Protein AF-A0A968NL90-F1 (afdb_monomer_lite)

Radius of gyration: 39.46 Å; chains: 1; bounding box: 67×40×110 Å

Sequence (334 aa):
MAQALEDLHIPQVIVMREPVPDLVAQEFLRYFLTEFSQGQPLYTAVRKARKRLEAIEDEYPCATWLPVICQNPLSETMIWHQHQPIITWKGILAILLTSLLVTTMVMGVRYFGYLQGSELNAFDHFMQLRSQIFLEKPDSRFLIVTIDEQDIQYQIKRGMHMQWSLSDQALLQLLQKIDKYKPRTIGLDIYRDFPTDPKYPDLTTRYQNDNRLITVCKAATSGSDGESDGIPPPPGVTKKRWSFSDFVEDHDKIARRQLLHMTPSPKSLCSAEYAFSLQLALHYLETLGINSGTTKENYLKIGNVIFPPIKEHTSGYQKINASAYQILLNYRSL

pLDDT: mean 89.24, std 10.25, range [42.25, 97.75]

Secondary structure (DSSP, 8-state):
-GGGGTTTT-SEEEEESS---HHHHHHHHHHHHHHHTTT-BHHHHHHHHHHHGGGGTTTSTTGGGSEEEEE-TTSPPPB---------HHHHHHHHHHHHHHHHHHHHHHHTTTTHHHHHHHHHHHHHHHHHHS-----TT-------HHHHHHHHHTT---STT--HHHHHHHHHHHHTT--S-EEE-S---SPPPTT-HHHHHHHHH-TTEEEEEBPPPB-TTS-B--BPPPTT--GGGEEE---PPPTTS---EEEEE----TT-S----BBHHHHHHHHHHHTTT--EEE-TT--EEETTEEEPPP-SSBTTBSS----SEEEE------

Foldseek 3Di:
DVVVCVVVPDAKDKFFPDDDDPVLVVQLVVQLCVQQQVFDWNVVSNQRSLVVCVVVCVVVPPSSVTIDMDGDPPDDTDTNDPPDPCCDPVNVVVVVVVVVVVVVVVVVCLLVLVCLVVLVVVVVVVLVVCCVVPVDDPDPLDDDDDQDPVNVVVCVVVVADDDPRDGPVRVVVVVVVVCVVVRLAAEDADQDLDAHDPVCVVVLVCQQPVPRYAYEWAFFDPDPPRDTPTGATYPNHDLLRYAYQDADADPVRDGFKGFAAAQGDPPTNRRHGGHSVNSRVQSNVVVVVFHWDADPVRFIDTRHDTFDFDDCDDRSHNGDDSHHGMGTDNDDDD

Structure (mmCIF, N/CA/C/O backbone):
data_AF-A0A968NL90-F1
#
_entry.id   AF-A0A968NL90-F1
#
loop_
_atom_site.group_PDB
_atom_site.id
_atom_site.type_symbol
_atom_site.label_atom_id
_atom_site.label_alt_id
_atom_site.label_comp_id
_atom_site.label_asym_id
_atom_site.label_entity_id
_atom_site.label_seq_id
_atom_site.pdbx_PDB_ins_code
_atom_site.Cartn_x
_atom_site.Cartn_y
_atom_site.Cartn_z
_atom_site.occupancy
_atom_site.B_iso_or_equiv
_atom_site.auth_seq_id
_atom_site.auth_comp_id
_atom_site.auth_asym_id
_atom_site.auth_atom_id
_atom_site.pdbx_PDB_model_num
ATOM 1 N N . MET A 1 1 ? 5.898 8.046 -75.716 1.00 52.38 1 MET A N 1
ATOM 2 C CA . MET A 1 1 ? 6.365 7.813 -74.329 1.00 52.38 1 MET A CA 1
ATOM 3 C C . MET A 1 1 ? 7.838 8.187 -74.137 1.00 52.38 1 MET A C 1
ATOM 5 O O . MET A 1 1 ? 8.123 8.853 -73.158 1.00 52.38 1 MET A O 1
ATOM 9 N N . ALA A 1 2 ? 8.751 7.873 -75.072 1.00 51.88 2 ALA A N 1
ATOM 10 C CA . ALA A 1 2 ? 10.171 8.253 -74.960 1.00 51.88 2 ALA A CA 1
ATOM 11 C C . ALA A 1 2 ? 10.444 9.778 -74.921 1.00 51.88 2 ALA A C 1
ATOM 13 O O . ALA A 1 2 ? 11.285 10.206 -74.144 1.00 51.88 2 ALA A O 1
ATOM 14 N N . GLN A 1 3 ? 9.691 10.604 -75.664 1.00 55.81 3 GLN A N 1
ATOM 15 C CA . GLN A 1 3 ? 9.823 12.077 -75.628 1.00 55.81 3 GLN A CA 1
ATOM 16 C C . GLN A 1 3 ? 9.455 12.712 -74.274 1.00 55.81 3 GLN A C 1
ATOM 18 O O . GLN A 1 3 ? 9.999 13.746 -73.925 1.00 55.81 3 GLN A O 1
ATOM 23 N N . ALA A 1 4 ? 8.579 12.087 -73.477 1.00 59.03 4 ALA A N 1
ATOM 24 C CA . ALA A 1 4 ? 8.192 12.615 -72.162 1.00 59.03 4 ALA A CA 1
ATOM 25 C C . ALA A 1 4 ? 9.259 12.373 -71.072 1.00 59.03 4 ALA A C 1
ATOM 27 O O . ALA A 1 4 ? 9.161 12.917 -69.977 1.00 59.03 4 ALA A O 1
ATOM 28 N N . LEU A 1 5 ? 10.262 11.532 -71.352 1.00 60.12 5 LEU A N 1
ATOM 29 C CA . LEU A 1 5 ? 11.364 11.230 -70.432 1.00 60.12 5 LEU A CA 1
ATOM 30 C C . LEU A 1 5 ? 12.552 12.190 -70.605 1.00 60.12 5 LEU A C 1
ATOM 32 O O . LEU A 1 5 ? 13.426 12.225 -69.742 1.00 60.12 5 LEU A O 1
ATOM 36 N N . GLU A 1 6 ? 12.569 12.970 -71.689 1.00 60.28 6 GLU A N 1
ATOM 37 C CA . GLU A 1 6 ? 13.613 13.954 -71.996 1.00 60.28 6 GLU A CA 1
ATOM 38 C C . GLU A 1 6 ? 13.573 15.135 -71.005 1.00 60.28 6 GLU A C 1
ATOM 40 O O . GLU A 1 6 ? 14.613 15.546 -70.495 1.00 60.28 6 GLU A O 1
ATOM 45 N N . ASP A 1 7 ? 12.371 15.567 -70.600 1.00 64.44 7 ASP A N 1
ATOM 46 C CA . ASP A 1 7 ? 12.165 16.620 -69.590 1.00 64.44 7 ASP A CA 1
ATOM 47 C C . ASP A 1 7 ? 12.660 16.220 -68.184 1.00 64.44 7 ASP A C 1
ATOM 49 O O . ASP A 1 7 ? 13.030 17.067 -67.366 1.00 64.44 7 ASP A O 1
ATOM 53 N N . LEU A 1 8 ? 12.703 14.916 -67.888 1.00 68.81 8 LEU A N 1
ATOM 54 C CA . LEU A 1 8 ? 13.015 14.382 -66.557 1.00 68.81 8 LEU A CA 1
ATOM 55 C C . LEU A 1 8 ? 14.520 14.226 -66.284 1.00 68.81 8 LEU A C 1
ATOM 57 O O . LEU A 1 8 ? 14.887 13.808 -65.187 1.00 68.81 8 LEU A O 1
ATOM 61 N N . HIS A 1 9 ? 15.388 14.563 -67.248 1.00 71.62 9 HIS A N 1
ATOM 62 C CA . HIS A 1 9 ? 16.853 14.516 -67.111 1.00 71.62 9 HIS A CA 1
ATOM 63 C C . HIS A 1 9 ? 17.394 13.176 -66.555 1.00 71.62 9 HIS A C 1
ATOM 65 O O . HIS A 1 9 ? 18.439 13.137 -65.902 1.00 71.62 9 HIS A O 1
ATOM 71 N N . ILE A 1 10 ? 16.698 12.057 -66.800 1.00 79.06 10 ILE A N 1
ATOM 72 C CA . ILE A 1 10 ? 17.115 10.740 -66.302 1.00 79.06 10 ILE A CA 1
ATOM 73 C C . ILE A 1 10 ? 18.256 10.221 -67.192 1.00 79.06 10 ILE A C 1
ATOM 75 O O . ILE A 1 10 ? 18.064 10.083 -68.401 1.00 79.06 10 ILE A O 1
ATOM 79 N N . PRO A 1 11 ? 19.441 9.900 -66.635 1.00 80.69 11 PRO A N 1
ATOM 80 C CA . PRO A 1 11 ? 20.623 9.591 -67.440 1.00 80.69 11 PRO A CA 1
ATOM 81 C C . PRO A 1 11 ? 20.475 8.308 -68.268 1.00 80.69 11 PRO A C 1
ATOM 83 O O . PRO A 1 11 ? 20.942 8.254 -69.407 1.00 80.69 11 PRO A O 1
ATOM 86 N N . GLN A 1 12 ? 19.832 7.279 -67.706 1.00 85.75 12 GLN A N 1
ATOM 87 C CA . GLN A 1 12 ? 19.640 5.963 -68.321 1.00 85.75 12 GLN A CA 1
ATOM 88 C C . GLN A 1 12 ? 18.267 5.405 -67.927 1.00 85.75 12 GLN A C 1
ATOM 90 O O . GLN A 1 12 ? 17.916 5.388 -66.749 1.00 85.75 12 GLN A O 1
ATOM 95 N N . VAL A 1 13 ? 17.500 4.925 -68.906 1.00 88.06 13 VAL A N 1
ATOM 96 C CA . VAL A 1 13 ? 16.171 4.324 -68.726 1.00 88.06 13 VAL A CA 1
ATOM 97 C C . VAL A 1 13 ? 16.094 3.037 -69.540 1.00 88.06 13 VAL A C 1
ATOM 99 O O . VAL A 1 13 ? 16.560 2.987 -70.677 1.00 88.06 13 VAL A O 1
ATOM 102 N N . ILE A 1 14 ? 15.484 1.994 -68.979 1.00 90.81 14 ILE A N 1
ATOM 103 C CA . ILE A 1 14 ? 15.108 0.798 -69.735 1.00 90.81 14 ILE A CA 1
ATOM 104 C C . ILE A 1 14 ? 13.624 0.909 -70.071 1.00 90.81 14 ILE A C 1
ATOM 106 O O . ILE A 1 14 ? 12.794 1.039 -69.174 1.00 90.81 14 ILE A O 1
ATOM 110 N N . VAL A 1 15 ? 13.296 0.853 -71.356 1.00 90.44 15 VAL A N 1
ATOM 111 C CA . VAL A 1 15 ? 11.921 0.907 -71.859 1.00 90.44 15 VAL A CA 1
ATOM 112 C C . VAL A 1 15 ? 11.605 -0.345 -72.663 1.00 90.44 15 VAL A C 1
ATOM 114 O O . VAL A 1 15 ? 12.493 -0.945 -73.268 1.00 90.44 15 VAL A O 1
ATOM 117 N N . MET A 1 16 ? 10.332 -0.723 -72.697 1.00 90.69 16 MET A N 1
ATOM 118 C CA . MET A 1 16 ? 9.850 -1.729 -73.638 1.00 90.69 16 MET A CA 1
ATOM 119 C C . MET A 1 16 ? 9.462 -1.043 -74.949 1.00 90.69 16 MET A C 1
ATOM 121 O O . MET A 1 16 ? 8.778 -0.019 -74.928 1.00 90.69 16 MET A O 1
ATOM 125 N N . ARG A 1 17 ? 9.915 -1.577 -76.089 1.00 85.94 17 ARG A N 1
ATOM 126 C CA . ARG A 1 17 ? 9.620 -1.007 -77.420 1.00 85.94 17 ARG A CA 1
ATOM 127 C C . ARG A 1 17 ? 8.137 -1.058 -77.778 1.00 85.94 17 ARG A C 1
ATOM 129 O O . ARG A 1 17 ? 7.668 -0.198 -78.516 1.00 85.94 17 ARG A O 1
ATOM 136 N N . GLU A 1 18 ? 7.432 -2.056 -77.263 1.00 86.75 18 GLU A N 1
ATOM 137 C CA . GLU A 1 18 ? 6.019 -2.329 -77.519 1.00 86.75 18 GLU A CA 1
ATOM 138 C C . GLU A 1 18 ? 5.322 -2.687 -76.198 1.00 86.75 18 GLU A C 1
ATOM 140 O O . GLU A 1 18 ? 6.009 -3.007 -75.221 1.00 86.75 18 GLU A O 1
ATOM 145 N N . PRO A 1 19 ? 3.980 -2.625 -76.121 1.00 86.50 19 PRO A N 1
ATOM 146 C CA . PRO A 1 19 ? 3.240 -3.166 -74.986 1.00 86.50 19 PRO A CA 1
ATOM 147 C C . PRO A 1 19 ? 3.570 -4.651 -74.799 1.00 86.50 19 PRO A C 1
ATOM 149 O O . PRO A 1 19 ? 3.429 -5.441 -75.728 1.00 86.50 19 PRO A O 1
ATOM 152 N N . VAL A 1 20 ? 4.021 -5.026 -73.602 1.00 88.88 20 VAL A N 1
ATOM 153 C CA . VAL A 1 20 ? 4.459 -6.394 -73.299 1.00 88.88 20 VAL A CA 1
ATOM 154 C C . VAL A 1 20 ? 3.492 -7.075 -72.333 1.00 88.88 20 VAL A C 1
ATOM 156 O O . VAL A 1 20 ? 2.967 -6.401 -71.445 1.00 88.88 20 VAL A O 1
ATOM 159 N N . PRO A 1 21 ? 3.268 -8.395 -72.452 1.00 89.75 21 PRO A N 1
ATOM 160 C CA . PRO A 1 21 ? 2.561 -9.159 -71.430 1.00 89.75 21 PRO A CA 1
ATOM 161 C C . PRO A 1 21 ? 3.287 -9.101 -70.080 1.00 89.75 21 PRO A C 1
ATOM 163 O O . PRO A 1 21 ? 4.522 -9.113 -70.034 1.00 89.75 21 PRO A O 1
ATOM 166 N N . ASP A 1 22 ? 2.526 -9.112 -68.982 1.00 89.31 22 ASP A N 1
ATOM 167 C CA . ASP A 1 22 ? 3.065 -9.012 -67.617 1.00 89.31 22 ASP A CA 1
ATOM 168 C C . ASP A 1 22 ? 4.147 -10.056 -67.333 1.00 89.31 22 ASP A C 1
ATOM 170 O O . ASP A 1 22 ? 5.165 -9.736 -66.721 1.00 89.31 22 ASP A O 1
ATOM 174 N N . LEU A 1 23 ? 3.969 -11.285 -67.828 1.00 91.12 23 LEU A N 1
ATOM 175 C CA . LEU A 1 23 ? 4.934 -12.366 -67.639 1.00 91.12 23 LEU A CA 1
ATOM 176 C C . LEU A 1 23 ? 6.310 -12.016 -68.226 1.00 91.12 23 LEU A C 1
ATOM 178 O O . LEU A 1 23 ? 7.325 -12.186 -67.556 1.00 91.12 23 LEU A O 1
ATOM 182 N N . VAL A 1 24 ? 6.355 -11.450 -69.436 1.00 91.12 24 VAL A N 1
ATOM 183 C CA . VAL A 1 24 ? 7.608 -11.051 -70.099 1.00 91.12 24 VAL A CA 1
ATOM 184 C C . VAL A 1 24 ? 8.287 -9.909 -69.336 1.00 91.12 24 VAL A C 1
ATOM 186 O O . VAL A 1 24 ? 9.504 -9.930 -69.138 1.00 91.12 24 VAL A O 1
ATOM 189 N N . ALA A 1 25 ? 7.514 -8.927 -68.860 1.00 91.69 25 ALA A N 1
ATOM 190 C CA . ALA A 1 25 ? 8.041 -7.823 -68.057 1.00 91.69 25 ALA A CA 1
ATOM 191 C C . ALA A 1 25 ? 8.609 -8.300 -66.711 1.00 91.69 25 ALA A C 1
ATOM 193 O O . ALA A 1 25 ? 9.698 -7.877 -66.314 1.00 91.69 25 ALA A O 1
ATOM 194 N N . GLN A 1 26 ? 7.890 -9.190 -66.022 1.00 93.75 26 GLN A N 1
ATOM 195 C CA . GLN A 1 26 ? 8.306 -9.764 -64.743 1.00 93.75 26 GLN A CA 1
ATOM 196 C C . GLN A 1 26 ? 9.571 -10.609 -64.896 1.00 93.75 26 GLN A C 1
ATOM 198 O O . GLN A 1 26 ? 10.512 -10.453 -64.114 1.00 93.75 26 GLN A O 1
ATOM 203 N N . GLU A 1 27 ? 9.629 -11.451 -65.927 1.00 94.81 27 GLU A N 1
ATOM 204 C CA . GLU A 1 27 ? 10.797 -12.280 -66.218 1.00 94.81 27 GLU A CA 1
ATOM 205 C C . GLU A 1 27 ? 12.023 -11.437 -66.562 1.00 94.81 27 GLU A C 1
ATOM 207 O O . GLU A 1 27 ? 13.106 -11.638 -66.001 1.00 94.81 27 GLU A O 1
ATOM 212 N N . PHE A 1 28 ? 11.842 -10.413 -67.398 1.00 95.50 28 PHE A N 1
ATOM 213 C CA . PHE A 1 28 ? 12.906 -9.469 -67.711 1.00 95.50 28 PHE A CA 1
ATOM 214 C C . PHE A 1 28 ? 13.437 -8.788 -66.449 1.00 95.50 28 PHE A C 1
ATOM 216 O O . PHE A 1 28 ? 14.648 -8.783 -66.220 1.00 95.50 28 PHE A O 1
ATOM 223 N N . LEU A 1 29 ? 12.544 -8.234 -65.622 1.00 95.06 29 LEU A N 1
ATOM 224 C CA . LEU A 1 29 ? 12.921 -7.523 -64.405 1.00 95.06 29 LEU A CA 1
ATOM 225 C C . LEU A 1 29 ? 13.658 -8.447 -63.430 1.00 95.06 29 LEU A C 1
ATOM 227 O O . LEU A 1 29 ? 14.694 -8.065 -62.884 1.00 95.06 29 LEU A O 1
ATOM 231 N N . ARG A 1 30 ? 13.175 -9.683 -63.259 1.00 95.50 30 ARG A N 1
ATOM 232 C CA . ARG A 1 30 ? 13.812 -10.709 -62.427 1.00 95.50 30 ARG A CA 1
ATOM 233 C C . ARG A 1 30 ? 15.235 -11.004 -62.896 1.00 95.50 30 ARG A C 1
ATOM 235 O O . ARG A 1 30 ? 16.172 -10.946 -62.095 1.00 95.50 30 ARG A O 1
ATOM 242 N N . TYR A 1 31 ? 15.424 -11.297 -64.183 1.00 95.88 31 TYR A N 1
ATOM 243 C CA . TYR A 1 31 ? 16.751 -11.583 -64.732 1.00 95.88 31 TYR A CA 1
ATOM 244 C C . TYR A 1 31 ? 17.675 -10.367 -64.688 1.00 95.88 31 TYR A C 1
ATOM 246 O O . TYR A 1 31 ? 18.851 -10.508 -64.351 1.00 95.88 31 TYR A O 1
ATOM 254 N N . PHE A 1 32 ? 17.143 -9.178 -64.969 1.00 95.38 32 PHE A N 1
ATOM 255 C CA . PHE A 1 32 ? 17.885 -7.927 -64.898 1.00 95.38 32 PHE A CA 1
ATOM 256 C C . PHE A 1 32 ? 18.396 -7.661 -63.484 1.00 95.38 32 PHE A C 1
ATOM 258 O O . PHE A 1 32 ? 19.600 -7.501 -63.310 1.00 95.38 32 PHE A O 1
ATOM 265 N N . LEU A 1 33 ? 17.527 -7.681 -62.468 1.00 93.81 33 LEU A N 1
ATOM 266 C CA . LEU A 1 33 ? 17.925 -7.444 -61.077 1.00 93.81 33 LEU A CA 1
ATOM 267 C C . LEU A 1 33 ? 18.913 -8.502 -60.576 1.00 93.81 33 LEU A C 1
ATOM 269 O O . LEU A 1 33 ? 19.843 -8.168 -59.841 1.00 93.81 33 LEU A O 1
ATOM 273 N N . THR A 1 34 ? 18.768 -9.755 -61.014 1.00 93.75 34 THR A N 1
ATOM 274 C CA . THR A 1 34 ? 19.704 -10.837 -60.667 1.00 93.75 34 THR A CA 1
ATOM 275 C C . THR A 1 34 ? 21.120 -10.543 -61.162 1.00 93.75 34 THR A C 1
ATOM 277 O O . THR A 1 34 ? 22.078 -10.751 -60.426 1.00 93.75 34 THR A O 1
ATOM 280 N N . GLU A 1 35 ? 21.271 -10.051 -62.393 1.00 93.31 35 GLU A N 1
ATOM 281 C CA . GLU A 1 35 ? 22.587 -9.732 -62.960 1.00 93.31 35 GLU A CA 1
ATOM 282 C C . GLU A 1 35 ? 23.109 -8.369 -62.491 1.00 93.31 35 GLU A C 1
ATOM 284 O O . GLU A 1 35 ? 24.298 -8.219 -62.215 1.00 93.31 35 GLU A O 1
ATOM 289 N N . PHE A 1 36 ? 22.231 -7.372 -62.380 1.00 92.75 36 PHE A N 1
ATOM 290 C CA . PHE A 1 36 ? 22.607 -6.012 -62.011 1.00 92.75 36 PHE A CA 1
ATOM 291 C C . PHE A 1 36 ? 23.071 -5.933 -60.552 1.00 92.75 36 PHE A C 1
ATOM 293 O O . PHE A 1 36 ? 24.118 -5.352 -60.280 1.00 92.75 36 PHE A O 1
ATOM 300 N N . SER A 1 37 ? 22.380 -6.613 -59.627 1.00 90.69 37 SER A N 1
ATOM 301 C CA . SER A 1 37 ? 22.736 -6.644 -5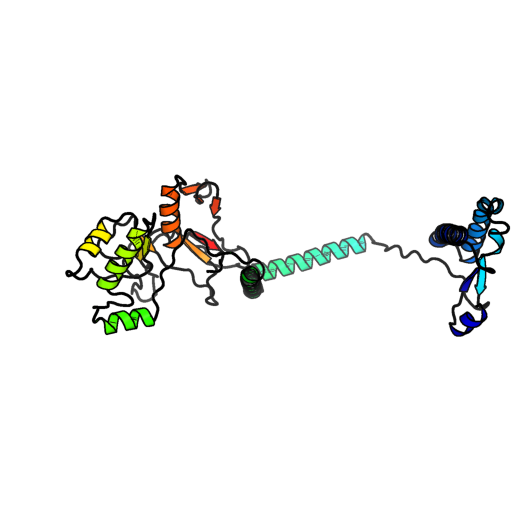8.195 1.00 90.69 37 SER A CA 1
ATOM 302 C C . SER A 1 37 ? 24.093 -7.294 -57.887 1.00 90.69 37 SER A C 1
ATOM 304 O O . SER A 1 37 ? 24.637 -7.083 -56.802 1.00 90.69 37 SER A O 1
ATOM 306 N N . GLN A 1 38 ? 24.679 -8.027 -58.840 1.00 87.94 38 GLN A N 1
ATOM 307 C CA . GLN A 1 38 ? 26.032 -8.594 -58.752 1.00 87.94 38 GLN A CA 1
ATOM 308 C C . GLN A 1 38 ? 27.141 -7.576 -59.084 1.00 87.94 38 GLN A C 1
ATOM 310 O O . GLN A 1 38 ? 28.302 -7.956 -59.223 1.00 87.94 38 GLN A O 1
ATOM 315 N N . GLY A 1 39 ? 26.805 -6.291 -59.247 1.00 85.94 39 GLY A N 1
ATOM 316 C CA . GLY A 1 39 ? 27.765 -5.234 -59.581 1.00 85.94 39 GLY A CA 1
ATOM 317 C C . GLY A 1 39 ? 28.123 -5.170 -61.069 1.00 85.94 39 GLY A C 1
ATOM 318 O O . GLY A 1 39 ? 29.120 -4.555 -61.439 1.00 85.94 39 GLY A O 1
ATOM 319 N N . GLN A 1 40 ? 27.338 -5.810 -61.941 1.00 87.44 40 GLN A N 1
ATOM 320 C CA . GLN A 1 40 ? 27.536 -5.709 -63.388 1.00 87.44 40 GLN A CA 1
ATOM 321 C C . GLN A 1 40 ? 27.100 -4.320 -63.892 1.00 87.44 40 GLN A C 1
ATOM 323 O O . GLN A 1 40 ? 26.081 -3.806 -63.426 1.00 87.44 40 GLN A O 1
ATOM 328 N N . PRO A 1 41 ? 27.794 -3.728 -64.884 1.00 90.50 41 PRO A N 1
ATOM 329 C CA . PRO A 1 41 ? 27.316 -2.517 -65.546 1.00 90.50 41 PRO A CA 1
ATOM 330 C C . PRO A 1 41 ? 25.937 -2.729 -66.179 1.00 90.50 41 PRO A C 1
ATOM 332 O O . PRO A 1 41 ? 25.648 -3.824 -66.678 1.00 90.50 41 PRO A O 1
ATOM 335 N N . LEU A 1 42 ? 25.121 -1.670 -66.224 1.00 90.88 42 LEU A N 1
ATOM 336 C CA . LEU A 1 42 ? 23.733 -1.694 -66.706 1.00 90.88 42 LEU A CA 1
ATOM 337 C C . LEU A 1 42 ? 23.570 -2.472 -68.020 1.00 90.88 42 LEU A C 1
ATOM 339 O O . LEU A 1 42 ? 22.749 -3.383 -68.115 1.00 90.88 42 LEU A O 1
ATOM 343 N N . TYR A 1 43 ? 24.400 -2.177 -69.021 1.00 90.25 43 TYR A N 1
ATOM 344 C CA . TYR A 1 43 ? 24.350 -2.843 -70.325 1.00 90.25 43 TYR A CA 1
ATOM 345 C C . TYR A 1 43 ? 24.585 -4.344 -70.260 1.00 90.25 43 TYR A C 1
ATOM 347 O O . TYR A 1 43 ? 23.935 -5.109 -70.974 1.00 90.25 43 TYR A O 1
ATOM 355 N N . THR A 1 44 ? 25.525 -4.777 -69.423 1.00 91.38 44 THR A N 1
ATOM 356 C CA . THR A 1 44 ? 25.851 -6.194 -69.276 1.00 91.38 44 THR A CA 1
ATOM 357 C C . THR A 1 44 ? 24.689 -6.928 -68.626 1.00 91.38 44 THR A C 1
ATOM 359 O O . THR A 1 44 ? 24.318 -8.004 -69.102 1.00 91.38 44 THR A O 1
ATOM 362 N N . ALA A 1 45 ? 24.076 -6.325 -67.604 1.00 94.19 45 ALA A N 1
ATOM 363 C CA . ALA A 1 45 ? 22.897 -6.871 -66.947 1.00 94.19 45 ALA A CA 1
ATOM 364 C C . ALA A 1 45 ? 21.701 -6.961 -67.906 1.00 94.19 45 ALA A C 1
ATOM 366 O O . ALA A 1 45 ? 21.111 -8.030 -68.040 1.00 94.19 45 ALA A O 1
ATOM 367 N N . VAL A 1 46 ? 21.401 -5.894 -68.657 1.00 94.12 46 VAL A N 1
ATOM 368 C CA . VAL A 1 46 ? 20.310 -5.891 -69.649 1.00 94.12 46 VAL A CA 1
ATOM 369 C C . VAL A 1 46 ? 20.562 -6.906 -70.760 1.00 94.12 46 VAL A C 1
ATOM 371 O O . VAL A 1 46 ? 19.660 -7.660 -71.109 1.00 94.12 46 VAL A O 1
ATOM 374 N N . ARG A 1 47 ? 21.782 -6.989 -71.305 1.00 94.38 47 ARG A N 1
ATOM 375 C CA . ARG A 1 47 ? 22.116 -7.960 -72.359 1.00 94.38 47 ARG A CA 1
ATOM 376 C C . ARG A 1 47 ? 21.924 -9.401 -71.888 1.00 94.38 47 ARG A C 1
ATOM 378 O O . ARG A 1 47 ? 21.368 -10.214 -72.622 1.00 94.38 47 ARG A O 1
ATOM 385 N N . LYS A 1 48 ? 22.384 -9.730 -70.678 1.00 95.06 48 LYS A N 1
ATOM 386 C CA . LYS A 1 48 ? 22.213 -11.072 -70.107 1.00 95.06 48 LYS A CA 1
ATOM 387 C C . LYS A 1 48 ? 20.752 -11.372 -69.774 1.00 95.06 48 LYS A C 1
ATOM 389 O O . LYS A 1 48 ? 20.304 -12.482 -70.039 1.00 95.06 48 LYS A O 1
ATOM 394 N N . ALA A 1 49 ? 20.012 -10.391 -69.256 1.00 95.56 49 ALA A N 1
ATOM 395 C CA . ALA A 1 49 ? 18.582 -10.522 -69.000 1.00 95.56 49 ALA A CA 1
ATOM 396 C C . ALA A 1 49 ? 17.800 -10.781 -70.291 1.00 95.56 49 ALA A C 1
ATOM 398 O O . ALA A 1 49 ? 17.021 -11.725 -70.345 1.00 95.56 49 ALA A O 1
ATOM 399 N N . ARG A 1 50 ? 18.093 -10.024 -71.358 1.00 94.56 50 ARG A N 1
ATOM 400 C CA . ARG A 1 50 ? 17.539 -10.259 -72.698 1.00 94.56 50 ARG A CA 1
ATOM 401 C C . ARG A 1 50 ? 17.847 -11.668 -73.184 1.00 94.56 50 ARG A C 1
ATOM 403 O O . ARG A 1 50 ? 16.929 -12.354 -73.592 1.00 94.56 50 ARG A O 1
ATOM 410 N N . LYS A 1 51 ? 19.094 -12.136 -73.066 1.00 94.56 51 LYS A N 1
ATOM 411 C CA . LYS A 1 51 ? 19.461 -13.508 -73.456 1.00 94.56 51 LYS A CA 1
ATOM 412 C C . LYS A 1 51 ? 18.654 -14.575 -72.702 1.00 94.56 51 LYS A C 1
ATOM 41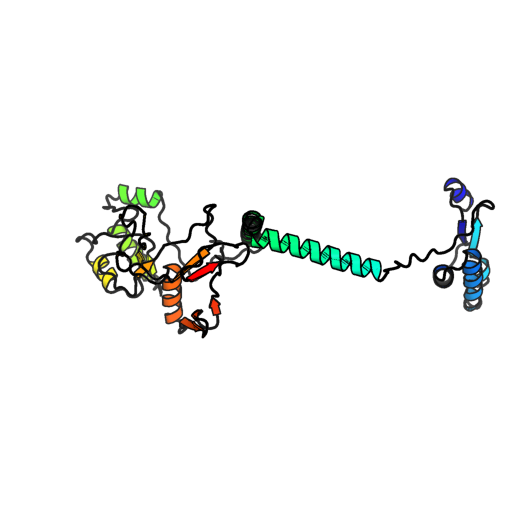4 O O . LYS A 1 51 ? 18.325 -15.599 -73.276 1.00 94.56 51 LYS A O 1
ATOM 419 N N . ARG A 1 52 ? 18.316 -14.354 -71.429 1.00 93.62 52 ARG A N 1
ATOM 420 C CA . ARG A 1 52 ? 17.495 -15.305 -70.659 1.00 93.62 52 ARG A CA 1
ATOM 421 C C . ARG A 1 52 ? 16.020 -15.319 -71.067 1.00 93.62 52 ARG A C 1
ATOM 423 O O . ARG A 1 52 ? 15.368 -16.329 -70.839 1.00 93.62 52 ARG A O 1
ATOM 430 N N . LEU A 1 53 ? 15.518 -14.257 -71.700 1.00 92.75 53 LEU A N 1
ATOM 431 C CA . LEU A 1 53 ? 14.167 -14.240 -72.273 1.00 92.75 53 LEU A CA 1
ATOM 432 C C . LEU A 1 53 ? 14.023 -15.136 -73.510 1.00 92.75 53 LEU A C 1
ATOM 434 O O . LEU A 1 53 ? 12.900 -15.442 -73.882 1.00 92.75 53 LEU A O 1
ATOM 438 N N . GLU A 1 54 ? 15.122 -15.595 -74.119 1.00 92.25 54 GLU A N 1
ATOM 439 C CA . GLU A 1 54 ? 15.084 -16.558 -75.234 1.00 92.25 54 GLU A CA 1
ATOM 440 C C . GLU A 1 54 ? 14.316 -17.835 -74.847 1.00 92.25 54 GLU A C 1
ATOM 442 O O . GLU A 1 54 ? 13.594 -18.400 -75.658 1.00 92.25 54 GLU A O 1
ATOM 447 N N . ALA A 1 55 ? 14.375 -18.233 -73.570 1.00 90.81 55 ALA A N 1
ATOM 448 C CA . ALA A 1 55 ? 13.685 -19.412 -73.049 1.00 90.81 55 ALA A CA 1
ATOM 449 C C . ALA A 1 55 ? 12.148 -19.332 -73.098 1.00 90.81 55 ALA A C 1
ATOM 451 O O . ALA A 1 55 ? 11.492 -20.354 -72.922 1.00 90.81 55 ALA A O 1
ATOM 452 N N . ILE A 1 56 ? 11.577 -18.138 -73.288 1.00 90.06 56 ILE A N 1
ATOM 453 C CA . ILE A 1 56 ? 10.126 -17.929 -73.370 1.00 90.06 56 ILE A CA 1
ATOM 454 C C . ILE A 1 56 ? 9.682 -17.456 -74.761 1.00 90.06 56 ILE A C 1
ATOM 456 O O . ILE A 1 56 ? 8.512 -17.128 -74.942 1.00 90.06 56 ILE A O 1
ATOM 460 N N . GLU A 1 57 ? 10.585 -17.419 -75.751 1.00 89.81 57 GLU A N 1
ATOM 461 C CA . GLU A 1 57 ? 10.245 -16.958 -77.104 1.00 89.81 57 GLU A CA 1
ATOM 462 C C . GLU A 1 57 ? 9.335 -17.919 -77.879 1.00 89.81 57 GLU A C 1
ATOM 464 O O . GLU A 1 57 ? 8.646 -17.473 -78.796 1.00 89.81 57 GLU A O 1
ATOM 469 N N . ASP A 1 58 ? 9.262 -19.192 -77.472 1.00 89.00 58 ASP A N 1
ATOM 470 C CA . ASP A 1 58 ? 8.323 -20.174 -78.033 1.00 89.00 58 ASP A CA 1
ATOM 471 C C . ASP A 1 58 ? 6.853 -19.778 -77.785 1.00 89.00 58 ASP A C 1
ATOM 473 O O . ASP A 1 58 ? 5.986 -20.037 -78.619 1.00 89.00 58 ASP A O 1
ATOM 477 N N . GLU A 1 59 ? 6.571 -19.129 -76.649 1.00 90.06 59 GLU A N 1
ATOM 478 C CA . GLU A 1 59 ? 5.233 -18.650 -76.267 1.00 90.06 59 GLU A CA 1
ATOM 479 C C . GLU A 1 59 ? 5.061 -17.143 -76.528 1.00 90.06 59 GLU A C 1
ATOM 481 O O . GLU A 1 59 ? 3.968 -16.684 -76.867 1.00 90.06 59 GLU A O 1
ATOM 486 N N . TYR A 1 60 ? 6.150 -16.371 -76.437 1.00 89.00 60 TYR A N 1
ATOM 487 C CA . TYR A 1 60 ? 6.179 -14.922 -76.648 1.00 89.00 60 TYR A CA 1
ATOM 488 C C . TYR A 1 60 ? 7.238 -14.540 -77.692 1.00 89.00 60 TYR A C 1
ATOM 490 O O . TYR A 1 60 ? 8.356 -14.154 -77.329 1.00 89.00 60 TYR A O 1
ATOM 498 N N . PRO A 1 61 ? 6.905 -14.607 -78.995 1.00 87.00 61 PRO A N 1
ATOM 499 C CA . PRO A 1 61 ? 7.858 -14.343 -80.064 1.00 87.00 61 PRO A CA 1
ATOM 500 C C . PRO A 1 61 ? 8.543 -12.985 -79.909 1.00 87.00 61 PRO A C 1
ATOM 502 O O . PRO A 1 61 ? 7.902 -11.975 -79.615 1.00 87.00 61 PRO A O 1
ATOM 505 N N . CYS A 1 62 ? 9.857 -12.960 -80.135 1.00 86.25 62 CYS A N 1
ATOM 506 C CA . CYS A 1 62 ? 10.684 -11.754 -80.070 1.00 86.25 62 CYS A CA 1
ATOM 507 C C . CYS A 1 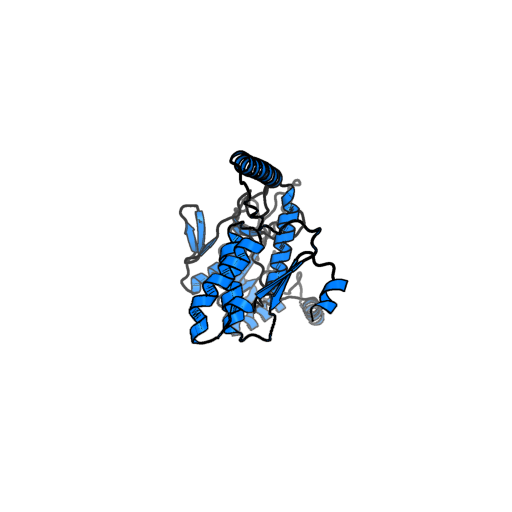62 ? 10.759 -11.078 -78.685 1.00 86.25 62 CYS A C 1
ATOM 509 O O . CYS A 1 62 ? 11.142 -9.903 -78.608 1.00 86.25 62 CYS A O 1
ATOM 511 N N . ALA A 1 63 ? 10.470 -11.790 -77.586 1.00 88.62 63 ALA A N 1
ATOM 512 C CA . ALA A 1 63 ? 10.606 -11.268 -76.223 1.00 88.62 63 ALA A CA 1
ATOM 513 C C . ALA A 1 63 ? 11.990 -10.642 -75.948 1.00 88.62 63 ALA A C 1
ATOM 515 O O . ALA A 1 63 ? 12.104 -9.639 -75.237 1.00 88.62 63 ALA A O 1
ATOM 516 N N . THR A 1 64 ? 13.050 -11.165 -76.571 1.00 89.62 64 THR A N 1
ATOM 517 C CA . THR A 1 64 ? 14.424 -10.657 -76.435 1.00 89.62 64 THR A CA 1
ATOM 518 C C . THR A 1 64 ? 14.639 -9.269 -77.060 1.00 89.62 64 THR A C 1
ATOM 520 O O . THR A 1 64 ? 15.623 -8.602 -76.726 1.00 89.62 64 THR A O 1
ATOM 523 N N . TRP A 1 65 ? 13.763 -8.793 -77.954 1.00 88.56 65 TRP A N 1
ATOM 524 C CA . TRP A 1 65 ? 13.890 -7.503 -78.657 1.00 88.56 65 TRP A CA 1
ATOM 525 C C . TRP A 1 65 ? 13.140 -6.349 -77.987 1.00 88.56 65 TRP A C 1
ATOM 527 O O . TRP A 1 65 ? 13.337 -5.194 -78.380 1.00 88.56 65 TRP A O 1
ATOM 537 N N . LEU A 1 66 ? 12.311 -6.646 -76.983 1.00 90.00 66 LEU A N 1
ATOM 538 C CA . LEU A 1 66 ? 11.430 -5.674 -76.338 1.00 90.00 66 LEU A CA 1
ATOM 539 C C . LEU A 1 66 ? 12.186 -4.708 -75.410 1.00 90.00 66 LEU A C 1
ATOM 541 O O . LEU A 1 66 ? 11.980 -3.503 -75.562 1.00 90.00 66 LEU A O 1
ATOM 545 N N . PRO A 1 67 ? 13.089 -5.152 -74.509 1.00 91.69 67 PRO A N 1
ATOM 546 C CA . PRO A 1 67 ? 13.777 -4.242 -73.596 1.00 91.69 67 PRO A CA 1
ATOM 547 C C . PRO A 1 67 ? 14.909 -3.481 -74.302 1.00 91.69 67 PRO A C 1
ATOM 549 O O . PRO A 1 67 ? 15.856 -4.083 -74.822 1.00 91.69 67 PRO A O 1
ATOM 552 N N . VAL A 1 68 ? 14.851 -2.150 -74.278 1.00 90.06 68 VAL A N 1
ATOM 553 C CA . VAL A 1 68 ? 15.844 -1.249 -74.879 1.00 90.06 68 VAL A CA 1
ATOM 554 C C . VAL A 1 68 ? 16.318 -0.218 -73.867 1.00 90.06 68 VAL A C 1
ATOM 556 O O . VAL A 1 68 ? 15.545 0.284 -73.057 1.00 90.06 68 VAL A O 1
ATOM 559 N N . ILE A 1 69 ? 17.609 0.103 -73.927 1.00 89.31 69 ILE A N 1
ATOM 560 C CA . ILE A 1 69 ? 18.212 1.164 -73.121 1.00 89.31 69 ILE A CA 1
ATOM 561 C C . ILE A 1 69 ? 18.112 2.474 -73.900 1.00 89.31 69 ILE A C 1
ATOM 563 O O . ILE A 1 69 ? 18.665 2.594 -74.993 1.00 89.31 69 ILE A O 1
ATOM 567 N N . CYS A 1 70 ? 17.444 3.456 -73.311 1.00 85.69 70 CYS A N 1
ATOM 568 C CA . CYS A 1 70 ? 17.490 4.854 -73.713 1.00 85.69 70 CYS A CA 1
ATOM 569 C C . CYS A 1 70 ? 18.439 5.584 -72.766 1.00 85.69 70 CYS A C 1
ATOM 571 O O . CYS A 1 70 ? 18.323 5.451 -71.549 1.00 85.69 70 CYS A O 1
ATOM 573 N N . GLN A 1 71 ? 19.396 6.332 -73.302 1.00 82.06 71 GLN A N 1
ATOM 574 C CA . GLN A 1 71 ? 20.412 6.965 -72.473 1.00 82.06 71 GLN A CA 1
ATOM 575 C C . GLN A 1 71 ? 20.962 8.245 -73.076 1.00 82.06 71 GLN A C 1
ATOM 577 O O . GLN A 1 71 ? 20.998 8.408 -74.296 1.00 82.06 71 GLN A O 1
ATOM 582 N N . ASN A 1 72 ? 21.481 9.099 -72.202 1.00 79.44 72 ASN A N 1
ATOM 583 C CA . ASN A 1 72 ? 22.308 10.226 -72.589 1.00 79.44 72 ASN A CA 1
ATOM 584 C C . ASN A 1 72 ? 23.758 9.747 -72.855 1.00 79.44 72 ASN A C 1
ATOM 586 O O . ASN A 1 72 ? 24.378 9.207 -71.933 1.00 79.44 72 ASN A O 1
ATOM 590 N N . PRO A 1 73 ? 24.330 9.947 -74.063 1.00 74.00 73 PRO A N 1
ATOM 591 C CA . PRO A 1 73 ? 25.694 9.521 -74.408 1.00 74.00 73 PRO A CA 1
ATOM 592 C C . PRO A 1 73 ? 26.805 10.100 -73.521 1.00 74.00 73 PRO A C 1
ATOM 594 O O . PRO A 1 73 ? 27.904 9.557 -73.504 1.00 74.00 73 PRO A O 1
ATOM 597 N N . LEU A 1 74 ? 26.531 11.192 -72.802 1.00 72.94 74 LEU A N 1
ATOM 598 C CA . LEU A 1 74 ? 27.481 11.844 -71.896 1.00 72.94 74 LEU A CA 1
ATOM 599 C C . LEU A 1 74 ? 27.431 11.294 -70.459 1.00 72.94 74 LEU A C 1
ATOM 601 O O . LEU A 1 74 ? 28.151 11.788 -69.596 1.00 72.94 74 LEU A O 1
ATOM 605 N N . SER A 1 75 ? 26.573 10.307 -70.179 1.00 75.75 75 SER A N 1
ATOM 606 C CA . SER A 1 75 ? 26.413 9.731 -68.839 1.00 75.75 75 SER A CA 1
ATOM 607 C C . SER A 1 75 ? 27.365 8.560 -68.579 1.00 75.75 75 SER A C 1
ATOM 609 O O . SER A 1 75 ? 27.594 7.716 -69.446 1.00 75.75 75 SER A O 1
ATOM 611 N N . GLU A 1 76 ? 27.892 8.476 -67.357 1.00 78.88 76 GLU A N 1
ATOM 612 C CA . GLU A 1 76 ? 28.645 7.306 -66.902 1.00 78.88 76 GLU A CA 1
ATOM 613 C C . GLU A 1 76 ? 27.727 6.080 -66.779 1.00 78.88 76 GLU A C 1
ATOM 615 O O . GLU A 1 76 ? 26.533 6.183 -66.485 1.00 78.88 76 GLU A O 1
ATOM 620 N N . THR A 1 77 ? 28.270 4.885 -67.020 1.00 77.12 77 THR A N 1
ATOM 621 C CA . THR A 1 77 ? 27.483 3.647 -66.959 1.00 77.12 77 THR A CA 1
ATOM 622 C C . THR A 1 77 ? 27.005 3.398 -65.534 1.00 77.12 77 THR A C 1
ATOM 624 O O . THR A 1 77 ? 27.828 3.353 -64.620 1.00 77.12 77 THR A O 1
ATOM 627 N N . MET A 1 78 ? 25.709 3.163 -65.334 1.00 82.06 78 MET A N 1
ATOM 628 C CA . MET A 1 78 ? 25.208 2.817 -64.008 1.00 82.06 78 MET A CA 1
ATOM 629 C C . MET A 1 78 ? 25.747 1.443 -63.580 1.00 82.06 78 MET A C 1
ATOM 631 O O . MET A 1 78 ? 25.663 0.463 -64.329 1.00 82.06 78 MET A O 1
ATOM 635 N N . ILE A 1 79 ? 26.296 1.374 -62.369 1.00 84.94 79 ILE A N 1
ATOM 636 C CA . ILE A 1 79 ? 26.777 0.150 -61.722 1.00 84.94 79 ILE A CA 1
ATOM 637 C C . ILE A 1 79 ? 26.059 0.033 -60.380 1.00 84.94 79 ILE A C 1
ATOM 639 O O . ILE A 1 79 ? 25.871 1.023 -59.673 1.00 84.94 79 ILE A O 1
ATOM 643 N N . TRP A 1 80 ? 25.649 -1.178 -60.016 1.00 82.06 80 TRP A N 1
ATOM 644 C CA . TRP A 1 80 ? 25.076 -1.418 -58.700 1.00 82.06 80 TRP A CA 1
ATOM 645 C C . TRP A 1 80 ? 26.152 -1.303 -57.614 1.00 82.06 80 TRP A C 1
ATOM 647 O O . TRP A 1 80 ? 27.026 -2.165 -57.489 1.00 82.06 80 TRP A O 1
ATOM 657 N N . HIS A 1 81 ? 26.081 -0.251 -56.800 1.00 76.81 81 HIS A N 1
ATOM 658 C CA . HIS A 1 81 ? 26.952 -0.094 -55.641 1.00 76.81 81 HIS A CA 1
ATOM 659 C C . HIS A 1 81 ? 26.416 -0.923 -54.469 1.00 76.81 81 HIS A C 1
ATOM 661 O O . HIS A 1 81 ? 25.447 -0.549 -53.811 1.00 76.81 81 HIS A O 1
ATOM 667 N N . GLN A 1 82 ? 27.061 -2.054 -54.174 1.00 69.81 82 GLN A N 1
ATOM 668 C CA . GLN A 1 82 ? 26.833 -2.738 -52.903 1.00 69.81 82 GLN A CA 1
ATOM 669 C C . GLN A 1 82 ? 27.551 -1.967 -51.790 1.00 69.81 82 GLN A C 1
ATOM 671 O O . GLN A 1 82 ? 28.765 -2.080 -51.626 1.00 69.81 82 GLN A O 1
ATOM 676 N N . HIS A 1 83 ? 26.803 -1.200 -50.996 1.00 61.62 83 HIS A N 1
ATOM 677 C CA . HIS A 1 83 ? 27.296 -0.739 -49.702 1.00 61.62 83 HIS A CA 1
ATOM 678 C C . HIS A 1 83 ? 27.352 -1.937 -48.754 1.00 61.62 83 HIS A C 1
ATOM 680 O O . HIS A 1 83 ? 26.384 -2.242 -48.063 1.00 61.62 83 HIS A O 1
ATOM 686 N N . GLN A 1 84 ? 28.480 -2.643 -48.727 1.00 60.84 84 GLN A N 1
ATOM 687 C CA . GLN A 1 84 ? 28.753 -3.548 -47.620 1.00 60.84 84 GLN A CA 1
ATOM 688 C C . GLN A 1 84 ? 29.157 -2.686 -46.420 1.00 60.84 84 GLN A C 1
ATOM 690 O O . GLN A 1 84 ? 30.174 -1.990 -46.511 1.00 60.84 84 GLN A O 1
ATOM 695 N N . PRO A 1 85 ? 28.396 -2.666 -45.307 1.00 59.28 85 PRO A N 1
ATOM 696 C CA . PRO A 1 85 ? 28.885 -2.029 -44.100 1.00 59.28 85 PRO A CA 1
ATOM 697 C C . PRO A 1 85 ? 30.115 -2.818 -43.655 1.00 59.28 85 PRO A C 1
ATOM 699 O O . PRO A 1 85 ? 30.008 -3.940 -43.163 1.00 59.28 85 PRO A O 1
ATOM 702 N N . ILE A 1 86 ? 31.301 -2.249 -43.868 1.00 61.41 86 ILE A N 1
ATOM 703 C CA . ILE A 1 86 ? 32.552 -2.832 -43.392 1.00 61.41 86 ILE A CA 1
ATOM 704 C C . ILE A 1 86 ? 32.571 -2.616 -41.879 1.00 61.41 86 ILE A C 1
ATOM 706 O O . ILE A 1 86 ? 33.144 -1.653 -41.367 1.00 61.41 86 ILE A O 1
ATOM 710 N N . ILE A 1 87 ? 31.895 -3.500 -41.148 1.00 62.38 87 ILE A N 1
ATOM 711 C CA . ILE A 1 87 ? 31.999 -3.566 -39.697 1.00 62.38 87 ILE A CA 1
ATOM 712 C C . ILE A 1 87 ? 33.403 -4.100 -39.402 1.00 62.38 87 ILE A C 1
ATOM 714 O O . ILE A 1 87 ? 33.662 -5.300 -39.364 1.00 62.38 87 ILE A O 1
ATOM 718 N N . THR A 1 88 ? 34.353 -3.180 -39.268 1.00 78.00 88 THR A N 1
ATOM 719 C CA . THR A 1 88 ? 35.725 -3.517 -38.893 1.00 78.00 88 THR A CA 1
ATOM 720 C C . THR A 1 88 ? 35.767 -3.946 -37.427 1.00 78.00 88 THR A C 1
ATOM 722 O O . THR A 1 88 ? 35.029 -3.418 -36.595 1.00 78.00 88 THR A O 1
ATOM 725 N N . TRP A 1 89 ? 36.687 -4.846 -37.070 1.00 76.12 89 TRP A N 1
ATOM 726 C CA . TRP A 1 89 ? 36.922 -5.230 -35.669 1.00 76.12 89 TRP A CA 1
ATOM 727 C C . TRP A 1 89 ? 37.189 -4.014 -34.762 1.00 76.12 89 TRP A C 1
ATOM 729 O O . TRP A 1 89 ? 36.749 -3.972 -33.617 1.00 76.12 89 TRP A O 1
ATOM 739 N N . LYS A 1 90 ? 37.840 -2.974 -35.305 1.00 81.88 90 LYS A N 1
ATOM 740 C CA . LYS A 1 90 ? 38.041 -1.684 -34.628 1.00 81.88 90 LYS A CA 1
ATOM 741 C C . LYS A 1 90 ? 36.720 -0.948 -34.366 1.00 81.88 90 LYS A C 1
ATOM 743 O O . LYS A 1 90 ? 36.560 -0.377 -33.294 1.00 81.88 90 LYS A O 1
ATOM 748 N N . GLY A 1 91 ? 35.776 -0.991 -35.309 1.00 83.25 91 GLY A N 1
ATOM 749 C CA . GLY A 1 91 ? 34.428 -0.439 -35.147 1.00 83.25 91 GLY A CA 1
ATOM 750 C C . GLY A 1 91 ? 33.611 -1.179 -34.086 1.00 83.25 91 GLY A C 1
ATOM 751 O O . GLY A 1 91 ? 33.018 -0.538 -33.224 1.00 83.25 91 GLY A O 1
ATOM 752 N N . ILE A 1 92 ? 33.652 -2.517 -34.080 1.00 87.00 92 ILE A N 1
ATOM 753 C CA . ILE A 1 92 ? 32.996 -3.329 -33.037 1.00 87.00 92 ILE A CA 1
ATOM 754 C C . ILE A 1 92 ? 33.584 -3.003 -31.662 1.00 87.00 92 ILE A C 1
ATOM 756 O O . ILE A 1 92 ? 32.840 -2.748 -30.718 1.00 87.00 92 ILE A O 1
ATOM 760 N N . LEU A 1 93 ? 34.916 -2.959 -31.551 1.00 90.31 93 LEU A N 1
ATOM 761 C CA . LEU A 1 93 ? 35.594 -2.637 -30.297 1.00 90.31 93 LEU A CA 1
ATOM 762 C C . LEU A 1 93 ? 35.228 -1.231 -29.799 1.00 90.31 93 LEU A C 1
ATOM 764 O O . LEU A 1 93 ? 34.976 -1.052 -28.610 1.00 90.31 93 LEU A O 1
ATOM 768 N N . ALA A 1 94 ? 35.144 -0.244 -30.695 1.00 92.00 94 ALA A N 1
ATOM 769 C CA . ALA A 1 94 ? 34.723 1.109 -30.344 1.00 92.00 94 ALA A CA 1
ATOM 770 C C . ALA A 1 94 ? 33.272 1.154 -29.832 1.00 92.00 94 ALA A C 1
ATOM 772 O O . ALA A 1 94 ? 32.999 1.806 -28.824 1.00 92.00 94 ALA A O 1
ATOM 773 N N . ILE A 1 95 ? 32.345 0.430 -30.469 1.00 93.50 95 ILE A N 1
ATOM 774 C CA . ILE A 1 95 ? 30.948 0.329 -30.013 1.00 93.50 95 ILE A CA 1
ATOM 775 C C . ILE A 1 95 ? 30.878 -0.334 -28.632 1.00 93.50 95 ILE A C 1
ATOM 777 O O . ILE A 1 95 ? 30.194 0.162 -27.739 1.00 93.50 95 ILE A O 1
ATOM 781 N N . LEU A 1 96 ? 31.631 -1.414 -28.413 1.00 95.12 96 LEU A N 1
ATOM 782 C CA . LEU A 1 96 ? 31.669 -2.086 -27.113 1.00 95.12 96 LEU A CA 1
ATOM 783 C C . LEU A 1 96 ? 32.213 -1.161 -26.019 1.00 95.12 96 LEU A C 1
ATOM 785 O O . LEU A 1 96 ? 31.579 -1.016 -24.977 1.00 95.12 96 LEU A O 1
ATOM 789 N N . LEU A 1 97 ? 33.331 -0.476 -26.268 1.00 96.00 97 LEU A N 1
ATOM 790 C CA . LEU A 1 97 ? 33.929 0.440 -25.295 1.00 96.00 97 LEU A CA 1
ATOM 791 C C . LEU A 1 97 ? 33.019 1.632 -24.981 1.00 96.00 97 LEU A C 1
ATOM 793 O O . LEU A 1 97 ? 32.855 1.987 -23.815 1.00 96.00 97 LEU A O 1
ATOM 797 N N . THR A 1 98 ? 32.392 2.225 -25.997 1.00 95.69 98 THR A N 1
ATOM 798 C CA . THR A 1 98 ? 31.444 3.334 -25.799 1.00 95.69 98 THR A CA 1
ATOM 799 C C . THR A 1 98 ? 30.201 2.879 -25.041 1.00 95.69 98 THR A C 1
ATOM 801 O O . THR A 1 98 ? 29.801 3.546 -24.090 1.00 95.69 98 THR A O 1
ATOM 804 N N . SER A 1 99 ? 29.637 1.713 -25.371 1.00 96.62 99 SER A N 1
ATOM 805 C CA . SER A 1 99 ? 28.488 1.160 -24.645 1.00 96.62 99 SER A CA 1
ATOM 806 C C . SER A 1 99 ? 28.811 0.865 -23.175 1.00 96.62 99 SER A C 1
ATOM 808 O O . SER A 1 99 ? 28.016 1.203 -22.296 1.00 96.62 99 SER A O 1
ATOM 810 N N . LEU A 1 100 ? 29.999 0.319 -22.884 1.00 97.56 100 LEU A N 1
ATOM 811 C CA . LEU A 1 100 ? 30.457 0.049 -21.523 1.00 97.56 100 LEU A CA 1
ATOM 812 C C . LEU A 1 100 ? 30.657 1.344 -20.731 1.00 97.56 100 LEU A C 1
ATOM 814 O O . LEU A 1 100 ? 30.226 1.429 -19.581 1.00 97.56 100 LEU A O 1
ATOM 818 N N . LEU A 1 101 ? 31.271 2.359 -21.345 1.00 97.69 101 LEU A N 1
ATOM 819 C CA . LEU A 1 101 ? 31.487 3.660 -20.718 1.00 97.69 101 LEU A CA 1
ATOM 820 C C . LEU A 1 101 ? 30.156 4.337 -20.379 1.00 97.69 101 LEU A C 1
ATOM 822 O O . LEU A 1 101 ? 29.954 4.746 -19.237 1.00 97.69 101 LEU A O 1
ATOM 826 N N . VAL A 1 102 ? 29.227 4.397 -21.338 1.00 97.38 102 VAL A N 1
ATOM 827 C CA . VAL A 1 102 ? 27.904 5.004 -21.132 1.00 97.38 102 VAL A CA 1
ATOM 828 C C . VAL A 1 102 ? 27.122 4.240 -20.066 1.00 97.38 102 VAL A C 1
ATOM 830 O O . VAL A 1 102 ? 26.583 4.854 -19.151 1.00 97.38 102 VAL A O 1
ATOM 833 N N . THR A 1 103 ? 27.115 2.906 -20.120 1.00 96.88 103 THR A N 1
ATOM 834 C CA . THR A 1 103 ? 26.423 2.076 -19.120 1.00 96.88 103 THR A CA 1
ATOM 835 C C . THR A 1 103 ? 26.998 2.295 -17.725 1.00 96.88 103 THR A C 1
ATOM 837 O O . THR A 1 103 ? 26.246 2.493 -16.776 1.00 96.88 103 THR A O 1
ATOM 840 N N . THR A 1 104 ? 28.325 2.318 -17.592 1.00 97.31 104 THR A N 1
ATOM 841 C CA . THR A 1 104 ? 28.998 2.556 -16.307 1.00 97.31 104 THR A CA 1
ATOM 842 C C . THR A 1 104 ? 28.669 3.942 -15.760 1.00 97.31 104 THR A C 1
ATOM 844 O O . THR A 1 104 ? 28.371 4.082 -14.575 1.00 97.31 104 THR A O 1
ATOM 847 N N . MET A 1 105 ? 28.660 4.962 -16.621 1.00 96.94 105 MET A N 1
ATOM 848 C CA . MET A 1 105 ? 28.284 6.323 -16.244 1.00 96.94 105 MET A CA 1
ATOM 849 C C . MET A 1 105 ? 26.828 6.388 -15.766 1.00 96.94 105 MET A C 1
ATOM 851 O O . MET A 1 105 ? 26.574 6.892 -14.676 1.00 96.94 105 MET A O 1
ATOM 855 N N . VAL A 1 106 ? 25.881 5.832 -16.529 1.00 95.38 106 VAL A N 1
ATOM 856 C CA . VAL A 1 106 ? 24.454 5.812 -16.165 1.00 95.38 106 VAL A CA 1
ATOM 857 C C . VAL A 1 106 ? 24.233 5.052 -14.859 1.00 95.38 106 VAL A C 1
ATOM 859 O O . VAL A 1 106 ? 23.560 5.560 -13.964 1.00 95.38 106 VAL A O 1
ATOM 862 N N . MET A 1 107 ? 24.839 3.871 -14.708 1.00 93.69 107 MET A N 1
ATOM 863 C CA . MET A 1 107 ? 24.745 3.081 -13.478 1.00 93.69 107 MET A CA 1
ATOM 864 C C . MET A 1 107 ? 25.368 3.804 -12.283 1.00 93.69 107 MET A C 1
ATOM 866 O O . MET A 1 107 ? 24.806 3.749 -11.194 1.00 93.69 107 MET A O 1
ATOM 870 N N . GLY A 1 108 ? 26.473 4.529 -12.477 1.00 94.12 108 GLY A N 1
ATOM 871 C CA . GLY A 1 108 ? 27.070 5.375 -11.446 1.00 94.12 108 GLY A CA 1
ATOM 872 C C . GLY A 1 108 ? 26.127 6.495 -11.008 1.00 94.12 108 GLY A C 1
ATOM 873 O O . GLY A 1 108 ? 25.811 6.609 -9.826 1.00 94.12 108 GLY A O 1
ATOM 874 N N . VAL A 1 109 ? 25.611 7.284 -11.957 1.00 94.50 109 VAL A N 1
ATOM 875 C CA . VAL A 1 109 ? 24.655 8.374 -11.683 1.00 94.50 109 VAL A CA 1
ATOM 876 C C . VAL A 1 109 ? 23.403 7.841 -10.974 1.00 94.50 109 VAL A C 1
ATOM 878 O O . VAL A 1 109 ? 22.926 8.459 -10.016 1.00 94.50 109 VAL A O 1
ATOM 881 N N . ARG A 1 110 ? 22.907 6.671 -11.396 1.00 92.19 110 ARG A N 1
ATOM 882 C CA . ARG A 1 110 ? 21.783 5.982 -10.757 1.00 92.19 110 ARG A CA 1
ATOM 883 C C . ARG A 1 110 ? 22.120 5.554 -9.332 1.00 92.19 110 ARG A C 1
ATOM 885 O O . ARG A 1 110 ? 21.375 5.904 -8.432 1.00 92.19 110 ARG A O 1
ATOM 892 N N . TYR A 1 111 ? 23.251 4.891 -9.099 1.00 91.19 111 TYR A N 1
ATOM 893 C CA . TYR A 1 111 ? 23.670 4.436 -7.766 1.00 91.19 111 TYR A CA 1
ATOM 894 C C . TYR A 1 111 ? 23.804 5.586 -6.754 1.00 91.19 111 TYR A C 1
ATOM 896 O O . TYR A 1 111 ? 23.450 5.443 -5.584 1.00 91.19 111 TYR A O 1
ATOM 904 N N . PHE A 1 112 ? 24.261 6.763 -7.196 1.00 92.19 112 PHE A N 1
ATOM 905 C CA . PHE A 1 112 ? 24.333 7.950 -6.335 1.00 92.19 112 PHE A CA 1
ATOM 906 C C . PHE A 1 112 ? 22.969 8.592 -6.030 1.00 92.19 112 PHE A C 1
ATOM 908 O O . PHE A 1 112 ? 22.900 9.424 -5.124 1.00 92.19 112 PHE A O 1
ATOM 915 N N . GLY A 1 113 ? 21.896 8.190 -6.719 1.00 91.50 113 GLY A N 1
ATOM 916 C CA . GLY A 1 113 ? 20.535 8.680 -6.491 1.00 91.50 113 GLY A CA 1
ATOM 917 C C . GLY A 1 113 ? 20.149 9.913 -7.305 1.00 91.50 113 GLY A C 1
ATOM 918 O O . GLY A 1 113 ? 19.046 10.421 -7.128 1.00 91.50 113 GLY A O 1
ATOM 919 N N . TYR A 1 114 ? 20.989 10.390 -8.230 1.00 93.38 114 TYR A N 1
ATOM 920 C CA . TYR A 1 114 ? 20.676 11.592 -9.017 1.00 93.38 114 TYR A CA 1
ATOM 921 C C . TYR A 1 114 ? 19.475 11.405 -9.956 1.00 93.38 114 TYR A C 1
ATOM 923 O O . TYR A 1 114 ? 18.767 12.366 -10.241 1.00 93.38 114 TYR A O 1
ATOM 931 N N . LEU A 1 115 ? 19.217 10.172 -10.408 1.00 93.75 115 LEU A N 1
ATOM 932 C CA . LEU A 1 115 ? 18.048 9.843 -11.234 1.00 93.75 115 LEU A CA 1
ATOM 933 C C . LEU A 1 115 ? 16.809 9.451 -10.418 1.00 93.75 115 LEU A C 1
ATOM 935 O O . LEU A 1 115 ? 15.729 9.364 -10.997 1.00 93.75 115 LEU A O 1
ATOM 939 N N . GLN A 1 116 ? 16.924 9.264 -9.096 1.00 93.62 116 GLN A N 1
ATOM 940 C CA . GLN A 1 116 ? 15.846 8.715 -8.260 1.00 93.62 116 GLN A CA 1
ATOM 941 C C . GLN A 1 116 ? 14.540 9.506 -8.409 1.00 93.62 116 GLN A C 1
ATOM 943 O O . GLN A 1 116 ? 13.488 8.911 -8.613 1.00 93.62 116 GLN A O 1
ATOM 948 N N . GLY A 1 117 ? 14.589 10.842 -8.370 1.00 92.75 117 GLY A N 1
ATOM 949 C CA . GLY A 1 117 ? 13.383 11.665 -8.516 1.00 92.75 117 GLY A CA 1
ATOM 950 C C . GLY A 1 117 ? 12.682 11.480 -9.868 1.00 92.75 117 GLY A C 1
ATOM 951 O O . GLY A 1 117 ? 11.459 11.401 -9.925 1.00 92.75 117 GLY A O 1
ATOM 952 N N . SER A 1 118 ? 13.450 11.348 -10.955 1.00 93.62 118 SER A N 1
ATOM 953 C CA . SER A 1 118 ? 12.891 11.106 -12.295 1.00 93.62 118 SER A CA 1
ATOM 954 C C . SER A 1 118 ? 12.341 9.685 -12.436 1.00 93.62 118 SER A C 1
ATOM 956 O O . SER A 1 118 ? 11.281 9.498 -13.026 1.00 93.62 118 SER A O 1
ATOM 958 N N . GLU A 1 119 ? 13.027 8.689 -11.869 1.00 94.44 119 GLU A N 1
ATOM 959 C CA . GLU A 1 119 ? 12.578 7.291 -11.870 1.00 94.44 119 GLU A CA 1
ATOM 960 C C . GLU A 1 119 ? 11.277 7.112 -11.072 1.00 94.44 119 GLU A C 1
ATOM 962 O O . GLU A 1 119 ? 10.363 6.431 -11.537 1.00 94.44 119 GLU A O 1
ATOM 967 N N . LEU A 1 120 ? 11.164 7.751 -9.902 1.00 94.19 120 LEU A N 1
ATOM 968 C CA . LEU A 1 120 ? 9.952 7.709 -9.079 1.00 94.19 120 LEU A CA 1
ATOM 969 C C . LEU A 1 120 ? 8.785 8.455 -9.736 1.00 94.19 120 LEU A C 1
ATOM 971 O O . LEU A 1 120 ? 7.678 7.931 -9.759 1.00 94.19 120 LEU A O 1
ATOM 975 N N . ASN A 1 121 ? 9.030 9.614 -10.353 1.00 94.25 121 ASN A N 1
ATOM 976 C CA . ASN A 1 121 ? 7.994 10.329 -11.104 1.00 94.25 121 ASN A CA 1
ATOM 977 C C . ASN A 1 121 ? 7.486 9.497 -12.296 1.00 94.25 121 ASN A C 1
ATOM 979 O O . ASN A 1 121 ? 6.279 9.346 -12.485 1.00 94.25 121 ASN A O 1
ATOM 983 N N . ALA A 1 122 ? 8.395 8.877 -13.057 1.00 94.69 122 ALA A N 1
ATOM 984 C CA . ALA A 1 122 ? 8.010 7.964 -14.130 1.00 94.69 122 ALA A CA 1
ATOM 985 C C . ALA A 1 122 ? 7.164 6.794 -13.596 1.00 94.69 122 ALA A C 1
ATOM 987 O O . ALA A 1 122 ? 6.138 6.462 -14.188 1.00 94.69 122 ALA A O 1
ATOM 988 N N . PHE A 1 123 ? 7.553 6.200 -12.462 1.00 93.12 123 PHE A N 1
ATOM 989 C CA . PHE A 1 123 ? 6.773 5.153 -11.797 1.00 93.12 123 PHE A CA 1
ATOM 990 C C . PHE A 1 123 ? 5.357 5.624 -11.436 1.00 93.12 123 PHE A C 1
ATOM 992 O O . PHE A 1 123 ? 4.392 4.928 -11.756 1.00 93.12 123 PHE A O 1
ATOM 999 N N . ASP A 1 124 ? 5.216 6.807 -10.838 1.00 92.94 124 ASP A N 1
ATOM 1000 C CA . ASP A 1 124 ? 3.911 7.360 -10.468 1.00 92.94 124 ASP A CA 1
ATOM 1001 C C . ASP A 1 124 ? 3.037 7.609 -11.696 1.00 92.94 124 ASP A C 1
ATOM 1003 O O . ASP A 1 124 ? 1.855 7.261 -11.702 1.00 92.94 124 ASP A O 1
ATOM 1007 N N . HIS A 1 125 ? 3.623 8.155 -12.764 1.00 92.31 125 HIS A N 1
ATOM 1008 C CA . HIS A 1 125 ? 2.917 8.386 -14.016 1.00 92.31 125 HIS A CA 1
ATOM 1009 C C . HIS A 1 125 ? 2.403 7.073 -14.618 1.00 92.31 125 HIS A C 1
ATOM 1011 O O . HIS A 1 125 ? 1.237 6.980 -14.999 1.00 92.31 125 HIS A O 1
ATOM 1017 N N . PHE A 1 126 ? 3.224 6.018 -14.636 1.00 91.12 126 PHE A N 1
ATOM 1018 C CA . PHE A 1 126 ? 2.779 4.700 -15.091 1.00 91.12 126 PHE A CA 1
ATOM 1019 C C . PHE A 1 126 ? 1.714 4.083 -14.175 1.00 91.12 126 PHE A C 1
ATOM 1021 O O . PHE A 1 126 ? 0.789 3.437 -14.674 1.00 91.12 126 PHE A O 1
ATOM 1028 N N . MET A 1 127 ? 1.792 4.300 -12.859 1.00 89.44 127 MET A N 1
ATOM 1029 C CA . MET A 1 127 ? 0.762 3.850 -11.918 1.00 89.44 127 MET A CA 1
ATOM 1030 C C . MET A 1 127 ? -0.580 4.553 -12.172 1.00 89.44 127 MET A C 1
ATOM 1032 O O . MET A 1 127 ? -1.625 3.904 -12.175 1.00 89.44 127 MET A O 1
ATOM 1036 N N . GLN A 1 128 ? -0.556 5.856 -12.461 1.00 88.19 128 GLN A N 1
ATOM 1037 C CA . GLN A 1 128 ? -1.744 6.624 -12.846 1.00 88.19 128 GLN A CA 1
ATOM 1038 C C . GLN A 1 128 ? -2.300 6.191 -14.208 1.00 88.19 128 GLN A C 1
ATOM 1040 O O . GLN A 1 128 ? -3.507 6.015 -14.350 1.00 88.19 128 GLN A O 1
ATOM 1045 N N . LEU A 1 129 ? -1.444 5.964 -15.209 1.00 89.25 129 LEU A N 1
ATOM 1046 C CA . LEU A 1 129 ? -1.884 5.480 -16.521 1.00 89.25 129 LEU A CA 1
ATOM 1047 C C . LEU A 1 129 ? -2.521 4.092 -16.433 1.00 89.25 129 LEU A C 1
ATOM 1049 O O . LEU A 1 129 ? -3.451 3.790 -17.178 1.00 89.25 129 LEU A O 1
ATOM 1053 N N . ARG A 1 130 ? -2.060 3.240 -15.512 1.00 86.81 130 ARG A N 1
ATOM 1054 C CA . ARG A 1 130 ? -2.620 1.900 -15.334 1.00 86.81 130 ARG A CA 1
ATOM 1055 C C . ARG A 1 130 ? -4.105 1.936 -14.981 1.00 86.81 130 ARG A C 1
ATOM 1057 O O . ARG A 1 130 ? -4.841 1.139 -15.552 1.00 86.81 130 ARG A O 1
ATOM 1064 N N . SER A 1 131 ? -4.547 2.840 -14.105 1.00 77.62 131 SER A N 1
ATOM 1065 C CA . SER A 1 131 ? -5.972 2.945 -13.748 1.00 77.62 131 SER A CA 1
ATOM 1066 C C . SER A 1 131 ? -6.836 3.445 -14.911 1.00 77.62 131 SER A C 1
ATOM 1068 O O . SER A 1 131 ? -8.009 3.091 -15.004 1.00 77.62 131 SER A O 1
ATOM 1070 N N . GLN A 1 132 ? -6.252 4.226 -15.825 1.00 77.88 132 GLN A N 1
ATOM 1071 C CA . GLN A 1 132 ? -6.936 4.735 -17.015 1.00 77.88 132 GLN A CA 1
ATOM 1072 C C . GLN A 1 132 ? -7.012 3.692 -18.139 1.00 77.88 132 GLN A C 1
ATOM 1074 O O . GLN A 1 132 ? -8.036 3.582 -18.808 1.00 77.88 132 GLN A O 1
ATOM 1079 N N . ILE A 1 133 ? -5.936 2.927 -18.353 1.00 81.62 133 ILE A N 1
ATOM 1080 C CA . ILE A 1 133 ? -5.832 1.938 -19.438 1.00 81.62 133 ILE A CA 1
ATOM 1081 C C . ILE A 1 133 ? -6.509 0.617 -19.050 1.00 81.62 133 ILE A C 1
ATOM 1083 O O . ILE A 1 133 ? -7.185 -0.003 -19.871 1.00 81.62 133 ILE A O 1
ATOM 1087 N N . PHE A 1 134 ? -6.343 0.179 -17.801 1.00 76.75 134 PHE A N 1
ATOM 1088 C CA . PHE A 1 134 ? -6.925 -1.051 -17.275 1.00 76.75 134 PHE A CA 1
ATOM 1089 C C . PHE A 1 134 ? -7.978 -0.694 -16.231 1.00 76.75 134 PHE A C 1
ATOM 1091 O O . PHE A 1 134 ? -7.651 -0.438 -15.074 1.00 76.75 134 PHE A O 1
ATOM 1098 N N . LEU A 1 135 ? -9.251 -0.699 -16.639 1.00 75.06 135 LEU A N 1
ATOM 1099 C CA . LEU A 1 135 ? -10.370 -0.432 -15.738 1.00 75.06 135 LEU A CA 1
ATOM 1100 C C . LEU A 1 135 ? -10.520 -1.583 -14.726 1.00 75.06 135 LEU A C 1
ATOM 1102 O O . LEU A 1 135 ? -11.223 -2.570 -14.964 1.00 75.06 135 LEU A O 1
ATOM 1106 N N . GLU A 1 136 ? -9.818 -1.479 -13.602 1.00 78.44 136 GLU A N 1
ATOM 1107 C CA . GLU A 1 136 ? -9.896 -2.435 -12.506 1.00 78.44 136 GLU A CA 1
ATOM 1108 C C . GLU A 1 136 ? -11.180 -2.172 -11.714 1.00 78.44 136 GLU A C 1
ATOM 1110 O O . GLU A 1 136 ? -11.348 -1.126 -11.087 1.00 78.44 136 GLU A O 1
ATOM 1115 N N . LYS A 1 137 ? -12.132 -3.109 -11.795 1.00 81.56 137 LYS A N 1
ATOM 1116 C CA . LYS A 1 137 ? -13.407 -2.978 -11.085 1.00 81.56 137 LYS A CA 1
ATOM 1117 C C . LYS A 1 137 ? -13.182 -3.032 -9.568 1.00 81.56 137 LYS A C 1
ATOM 1119 O O . LYS A 1 137 ? -12.343 -3.826 -9.129 1.00 81.56 137 LYS A O 1
ATOM 1124 N N . PRO A 1 138 ? -13.984 -2.291 -8.784 1.00 82.50 138 PRO A N 1
ATOM 1125 C CA . PRO A 1 138 ? -13.970 -2.402 -7.333 1.00 82.50 138 PRO A CA 1
ATOM 1126 C C . PRO A 1 138 ? -14.183 -3.855 -6.902 1.00 82.50 138 PRO A C 1
ATOM 1128 O O . PRO A 1 138 ? -14.996 -4.588 -7.477 1.00 82.50 138 PRO A O 1
ATOM 1131 N N . ASP A 1 139 ? -13.430 -4.290 -5.899 1.00 86.31 139 ASP A N 1
ATOM 1132 C CA . ASP A 1 139 ? -13.482 -5.667 -5.425 1.00 86.31 139 ASP A CA 1
ATOM 1133 C C . ASP A 1 139 ? -14.731 -5.880 -4.562 1.00 86.31 139 ASP A C 1
ATOM 1135 O O . ASP A 1 139 ? -14.859 -5.332 -3.467 1.00 86.31 139 ASP A O 1
ATOM 1139 N N . SER A 1 140 ? -15.651 -6.714 -5.049 1.00 89.06 140 SER A N 1
ATOM 1140 C CA . SER A 1 140 ? -16.965 -6.941 -4.435 1.00 89.06 140 SER A CA 1
ATOM 1141 C C . SER A 1 140 ? -16.917 -7.612 -3.059 1.00 89.06 140 SER A C 1
ATOM 1143 O O . SER A 1 140 ? -17.960 -7.797 -2.434 1.00 89.06 140 SER A O 1
ATOM 1145 N N . ARG A 1 141 ? -15.737 -8.039 -2.592 1.00 90.19 141 ARG A N 1
ATOM 1146 C CA . ARG A 1 141 ? -15.546 -8.596 -1.245 1.00 90.19 141 ARG A CA 1
ATOM 1147 C C . ARG A 1 141 ? -15.430 -7.512 -0.176 1.00 90.19 141 ARG A C 1
ATOM 1149 O O . ARG A 1 141 ? -15.571 -7.828 1.004 1.00 90.19 141 ARG A O 1
ATOM 1156 N N . PHE A 1 142 ? -15.158 -6.269 -0.572 1.00 90.56 142 PHE A N 1
ATOM 1157 C CA . PHE A 1 142 ? -14.954 -5.155 0.342 1.00 90.56 142 PHE A CA 1
ATOM 1158 C C . PHE A 1 142 ? -16.161 -4.220 0.346 1.00 90.56 142 PHE A C 1
ATOM 1160 O O . PHE A 1 142 ? -16.741 -3.907 -0.690 1.00 90.56 142 PHE A O 1
ATOM 1167 N N . LEU A 1 143 ? -16.503 -3.746 1.540 1.00 93.62 143 LEU A N 1
ATOM 1168 C CA . LEU A 1 143 ? -17.396 -2.617 1.749 1.00 93.62 143 LEU A CA 1
ATOM 1169 C C . LEU A 1 143 ? -16.600 -1.562 2.510 1.00 93.62 143 LEU A C 1
ATOM 1171 O O . LEU A 1 143 ? -16.139 -1.828 3.619 1.00 93.62 143 LEU A O 1
ATOM 1175 N N . ILE A 1 144 ? -16.445 -0.384 1.915 1.00 94.06 144 ILE A N 1
ATOM 1176 C CA . ILE A 1 144 ? -15.802 0.762 2.556 1.00 94.06 144 ILE A CA 1
ATOM 1177 C C . ILE A 1 144 ? -16.908 1.716 2.991 1.00 94.06 144 ILE A C 1
ATOM 1179 O O . ILE A 1 144 ? -17.723 2.144 2.177 1.00 94.06 144 ILE A O 1
ATOM 1183 N N . VAL A 1 145 ? -16.942 2.021 4.286 1.00 95.56 145 VAL A N 1
ATOM 1184 C CA . VAL A 1 145 ? -17.839 3.027 4.857 1.00 95.56 145 VAL A CA 1
ATOM 1185 C C . VAL A 1 145 ? -16.988 4.230 5.223 1.00 95.56 145 VAL A C 1
ATOM 1187 O O . VAL A 1 145 ? -16.138 4.141 6.106 1.00 95.56 145 VAL A O 1
ATOM 1190 N N . THR A 1 146 ? -17.195 5.333 4.514 1.00 95.25 146 THR A N 1
ATOM 1191 C CA . THR A 1 146 ? -16.511 6.603 4.765 1.00 95.25 146 THR A CA 1
ATOM 1192 C C . THR A 1 146 ? -17.306 7.454 5.748 1.00 95.25 146 THR A C 1
ATOM 1194 O O . THR A 1 146 ? -18.503 7.240 5.923 1.00 95.25 146 THR A O 1
ATOM 1197 N N . ILE A 1 147 ? -16.634 8.417 6.375 1.00 94.62 147 ILE A N 1
ATOM 1198 C CA . ILE A 1 147 ? -17.267 9.475 7.165 1.00 94.62 147 ILE A CA 1
ATOM 1199 C C . ILE A 1 147 ? -16.930 10.785 6.472 1.00 94.62 147 ILE A C 1
ATOM 1201 O O . ILE A 1 147 ? -15.748 11.102 6.319 1.00 94.62 147 ILE A O 1
ATOM 1205 N N . ASP A 1 148 ? -17.949 11.520 6.047 1.00 95.56 148 ASP A N 1
ATOM 1206 C CA . ASP A 1 148 ? -17.785 12.835 5.437 1.00 95.56 148 ASP A CA 1
ATOM 1207 C C . ASP A 1 148 ? -18.363 13.963 6.310 1.00 95.56 148 ASP A C 1
ATOM 1209 O O . ASP A 1 148 ? -18.848 13.762 7.428 1.00 95.56 148 ASP A O 1
ATOM 1213 N N . GLU A 1 149 ? -18.289 15.193 5.804 1.00 95.62 149 GLU A N 1
ATOM 1214 C CA . GLU A 1 149 ? -18.823 16.364 6.502 1.00 95.62 149 GLU A CA 1
ATOM 1215 C C . GLU A 1 149 ? -20.346 16.269 6.719 1.00 95.62 149 GLU A C 1
ATOM 1217 O O . GLU A 1 149 ? -20.863 16.732 7.735 1.00 95.62 149 GLU A O 1
ATOM 1222 N N . GLN A 1 150 ? -21.095 15.642 5.807 1.00 96.94 150 GLN A N 1
ATOM 1223 C CA . GLN A 1 150 ? -22.547 15.495 5.941 1.00 96.94 150 GLN A CA 1
ATOM 1224 C C . GLN A 1 150 ? -22.895 14.564 7.104 1.00 96.94 150 GLN A C 1
ATOM 1226 O O . GLN A 1 150 ? -23.844 14.846 7.844 1.00 96.94 150 GLN A O 1
ATOM 1231 N N . ASP A 1 151 ? -22.107 13.507 7.312 1.00 95.94 151 ASP A N 1
ATOM 1232 C CA . ASP A 1 151 ? -22.248 12.597 8.451 1.00 95.94 151 ASP A CA 1
ATOM 1233 C C . ASP A 1 151 ? -21.980 13.304 9.788 1.00 95.94 151 ASP A C 1
ATOM 1235 O O . ASP A 1 151 ? -22.704 13.099 10.770 1.00 95.94 151 ASP A O 1
ATOM 1239 N N . ILE A 1 152 ? -20.973 14.180 9.834 1.00 95.25 152 ILE A N 1
ATOM 1240 C CA . ILE A 1 152 ? -20.664 15.009 11.009 1.00 95.25 152 ILE A CA 1
ATOM 1241 C C . ILE A 1 152 ? -21.836 15.955 11.303 1.00 95.25 152 ILE A C 1
ATOM 1243 O O . ILE A 1 152 ? -22.373 15.970 12.416 1.00 95.25 152 ILE A O 1
ATOM 1247 N N . GLN A 1 153 ? -22.316 16.687 10.294 1.00 96.44 153 GLN A N 1
ATOM 1248 C CA . GLN A 1 153 ? -23.454 17.597 10.447 1.00 96.44 153 GLN A CA 1
ATOM 1249 C C . GLN A 1 153 ? -24.744 16.864 10.839 1.00 96.44 153 GLN A C 1
ATOM 1251 O O . GLN A 1 153 ? -25.553 17.388 11.611 1.00 96.44 153 GLN A O 1
ATOM 1256 N N . TYR A 1 154 ? -24.953 15.643 10.342 1.00 96.62 154 TYR A N 1
ATOM 1257 C CA . TYR A 1 154 ? -26.078 14.800 10.735 1.00 96.62 154 TYR A CA 1
ATOM 1258 C C . TYR A 1 154 ? -26.038 14.463 12.231 1.00 96.62 154 TYR A C 1
ATOM 1260 O O . TYR A 1 154 ? -27.049 14.619 12.922 1.00 96.62 154 TYR A O 1
ATOM 1268 N N . GLN A 1 155 ? -24.881 14.042 12.748 1.00 96.94 155 GLN A N 1
ATOM 1269 C CA . GLN A 1 155 ? -24.705 13.714 14.165 1.00 96.94 155 GLN A CA 1
ATOM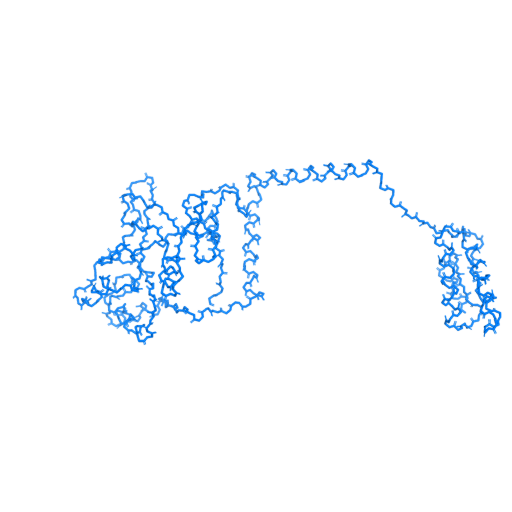 1270 C C . GLN A 1 155 ? -24.947 14.933 15.066 1.00 96.94 155 GLN A C 1
ATOM 1272 O O . GLN A 1 155 ? -25.674 14.820 16.058 1.00 96.94 155 GLN A O 1
ATOM 1277 N N . ILE A 1 156 ? -24.429 16.105 14.678 1.00 95.12 156 ILE A N 1
ATOM 1278 C CA . ILE A 1 156 ? -24.642 17.375 15.392 1.00 95.12 156 ILE A CA 1
ATOM 1279 C C . ILE A 1 156 ? -26.135 17.721 15.448 1.00 95.12 156 ILE A C 1
ATOM 1281 O O . ILE A 1 156 ? -26.675 17.963 16.527 1.00 95.12 156 ILE A O 1
ATOM 1285 N N . LYS A 1 157 ? -26.842 17.671 14.309 1.00 97.19 157 LYS A N 1
ATOM 1286 C CA . LYS A 1 157 ? -28.294 17.939 14.242 1.00 97.19 157 LYS A CA 1
ATOM 1287 C C . LYS A 1 157 ? -29.121 16.965 15.081 1.00 97.19 157 LYS A C 1
ATOM 1289 O O . LYS A 1 157 ? -30.195 17.319 15.557 1.00 97.19 157 LYS A O 1
ATOM 1294 N N . ARG A 1 158 ? -28.639 15.733 15.246 1.00 96.50 158 ARG A N 1
ATOM 1295 C CA . ARG A 1 158 ? -29.264 14.701 16.085 1.00 96.50 158 ARG A CA 1
ATOM 1296 C C . ARG A 1 158 ? -28.913 14.830 17.569 1.00 96.50 158 ARG A C 1
ATOM 1298 O O . ARG A 1 158 ? -29.451 14.057 18.356 1.00 96.50 158 ARG A O 1
ATOM 1305 N N . GLY A 1 159 ? -28.045 15.770 17.950 1.00 95.69 159 GLY A N 1
ATOM 1306 C CA . GLY A 1 159 ? -27.588 15.937 19.329 1.00 95.69 159 GLY A CA 1
ATOM 1307 C C . GLY A 1 159 ? -26.750 14.759 19.832 1.00 95.69 159 GLY A C 1
ATOM 1308 O O . GLY A 1 159 ? -26.747 14.479 21.029 1.00 95.69 159 GLY A O 1
ATOM 1309 N N . MET A 1 160 ? -26.080 14.032 18.931 1.00 95.50 160 MET A N 1
ATOM 1310 C CA . MET A 1 160 ? -25.208 12.923 19.318 1.00 95.50 160 MET A CA 1
ATOM 1311 C C . MET A 1 160 ? -23.926 13.468 19.955 1.00 95.50 160 MET A C 1
ATOM 1313 O O . MET A 1 160 ? -23.312 14.397 19.433 1.00 95.50 160 MET A O 1
ATOM 1317 N N . HIS A 1 161 ? -23.499 12.874 21.071 1.00 92.38 161 HIS A N 1
ATOM 1318 C CA . HIS A 1 161 ? -22.258 13.261 21.739 1.00 92.38 161 HIS A CA 1
ATOM 1319 C C . HIS A 1 161 ? -21.052 12.736 20.951 1.00 92.38 161 HIS A C 1
ATOM 1321 O O . HIS A 1 161 ? -20.697 11.558 21.038 1.00 92.38 161 HIS A O 1
ATOM 1327 N N . MET A 1 162 ? -20.463 13.600 20.128 1.00 90.81 162 MET A N 1
ATOM 1328 C CA . MET A 1 162 ? -19.297 13.253 19.324 1.00 90.81 162 MET A CA 1
ATOM 1329 C C . MET A 1 162 ? -18.007 13.443 20.113 1.00 90.81 162 MET A C 1
ATOM 1331 O O . MET A 1 162 ? -17.802 14.462 20.768 1.00 90.81 162 MET A O 1
ATOM 1335 N N . GLN A 1 163 ? -17.112 12.476 19.962 1.00 84.38 163 GLN A N 1
ATOM 1336 C CA . GLN A 1 163 ? -15.698 12.616 20.274 1.00 84.38 163 GLN A CA 1
ATOM 1337 C C . GLN A 1 163 ? -14.965 12.342 18.960 1.00 84.38 163 GLN A C 1
ATOM 1339 O O . GLN A 1 163 ? -14.963 11.209 18.476 1.00 84.38 163 GLN A O 1
ATOM 1344 N N . TRP A 1 164 ? -14.442 13.408 18.349 1.00 85.88 164 TRP A N 1
ATOM 1345 C CA . TRP A 1 164 ? -13.871 13.428 16.993 1.00 85.88 164 TRP A CA 1
ATOM 1346 C C . TRP A 1 164 ? -14.902 13.213 15.871 1.00 85.88 164 TRP A C 1
ATOM 1348 O O . TRP A 1 164 ? -15.920 13.900 15.838 1.00 85.88 164 TRP A O 1
ATOM 1358 N N . SER A 1 165 ? -14.624 12.308 14.928 1.00 90.56 165 SER A N 1
ATOM 1359 C CA . SER A 1 165 ? -15.398 12.109 13.694 1.00 90.56 165 SER A CA 1
ATOM 1360 C C . SER A 1 165 ? -16.693 11.310 13.883 1.00 90.56 165 SER A C 1
ATOM 1362 O O . SER A 1 165 ? -17.621 11.442 13.084 1.00 90.56 165 SER A O 1
ATOM 1364 N N . LEU A 1 166 ? -16.787 10.477 14.927 1.00 94.75 166 LEU A N 1
ATOM 1365 C CA . LEU A 1 166 ? -17.923 9.574 15.123 1.00 94.75 166 LEU A CA 1
ATOM 1366 C C . LEU A 1 166 ? -18.267 9.388 16.606 1.00 94.75 166 LEU A C 1
ATOM 1368 O O . LEU A 1 166 ? -17.435 8.959 17.412 1.00 94.75 166 LEU A O 1
ATOM 1372 N N . SER A 1 167 ? -19.523 9.662 16.961 1.00 95.75 167 SER A N 1
ATOM 1373 C CA . SER A 1 167 ? -20.084 9.369 18.286 1.00 95.75 167 SER A CA 1
ATOM 1374 C C . SER A 1 167 ? -20.181 7.861 18.553 1.00 95.75 167 SER A C 1
ATOM 1376 O O . SER A 1 167 ? -20.370 7.068 17.629 1.00 95.75 167 SER A O 1
ATOM 1378 N N . ASP A 1 168 ? -20.127 7.452 19.828 1.00 95.75 168 ASP A N 1
ATOM 1379 C CA . ASP A 1 168 ? -20.349 6.046 20.218 1.00 95.75 168 ASP A CA 1
ATOM 1380 C C . ASP A 1 168 ? -21.733 5.543 19.780 1.00 95.75 168 ASP A C 1
ATOM 1382 O O . ASP A 1 168 ? -21.877 4.405 19.333 1.00 95.75 168 ASP A O 1
ATOM 1386 N N . GLN A 1 169 ? -22.741 6.421 19.831 1.00 96.00 169 GLN A N 1
ATOM 1387 C CA . GLN A 1 169 ? -24.089 6.133 19.350 1.00 96.00 169 GLN A CA 1
ATOM 1388 C C . GLN A 1 169 ? -24.093 5.766 17.861 1.00 96.00 169 GLN A C 1
ATOM 1390 O O . GLN A 1 169 ? -24.666 4.746 17.474 1.00 96.00 169 GLN A O 1
ATOM 1395 N N . ALA A 1 170 ? -23.466 6.597 17.023 1.00 96.38 170 ALA A N 1
ATOM 1396 C CA . ALA A 1 170 ? -23.411 6.375 15.584 1.00 96.38 170 ALA A CA 1
ATOM 1397 C C . ALA A 1 170 ? -22.584 5.130 15.243 1.00 96.38 170 ALA A C 1
ATOM 1399 O O . ALA A 1 170 ? -23.013 4.332 14.409 1.00 96.38 170 ALA A O 1
ATOM 1400 N N . LEU A 1 171 ? -21.452 4.916 15.924 1.00 96.12 171 LEU A N 1
ATOM 1401 C CA . LEU A 1 171 ? -20.613 3.734 15.730 1.00 96.12 171 LEU A CA 1
ATOM 1402 C C . LEU A 1 171 ? -21.364 2.444 16.071 1.00 96.12 171 LEU A C 1
ATOM 1404 O O . LEU A 1 171 ? -21.365 1.504 15.275 1.00 96.12 171 LEU A O 1
ATOM 1408 N N . LEU A 1 172 ? -22.058 2.402 17.210 1.00 96.25 172 LEU A N 1
ATOM 1409 C CA . LEU A 1 172 ? -22.858 1.242 17.596 1.00 96.25 172 LEU A CA 1
ATOM 1410 C C . LEU A 1 172 ? -23.962 0.960 16.566 1.00 96.25 172 LEU A C 1
ATOM 1412 O O . LEU A 1 172 ? -24.114 -0.179 16.121 1.00 96.25 172 LEU A O 1
ATOM 1416 N N . GLN A 1 173 ? -24.690 1.993 16.129 1.00 96.06 173 GLN A N 1
ATOM 1417 C CA . GLN A 1 173 ? -25.727 1.857 15.099 1.00 96.06 173 GLN A CA 1
ATOM 1418 C C . GLN A 1 173 ? -25.159 1.390 13.753 1.00 96.06 173 GLN A C 1
ATOM 1420 O O . GLN A 1 173 ? -25.786 0.578 13.067 1.00 96.06 173 GLN A O 1
ATOM 1425 N N . LEU A 1 174 ? -23.984 1.886 13.360 1.00 96.38 174 LEU A N 1
ATOM 1426 C CA . LEU A 1 174 ? -23.300 1.477 12.138 1.00 96.38 174 LEU A CA 1
ATOM 1427 C C . LEU A 1 174 ? -22.916 -0.005 12.200 1.00 96.38 174 LEU A C 1
ATOM 1429 O O . LEU A 1 174 ? -23.256 -0.766 11.294 1.00 96.38 174 LEU A O 1
ATOM 1433 N N . LEU A 1 175 ? -22.282 -0.433 13.292 1.00 96.75 175 LEU A N 1
ATOM 1434 C CA . LEU A 1 175 ? -21.873 -1.823 13.484 1.00 96.75 175 LEU A CA 1
ATOM 1435 C C . LEU A 1 175 ? -23.079 -2.776 13.506 1.00 96.75 175 LEU A C 1
ATOM 1437 O O . LEU A 1 175 ? -23.046 -3.821 12.858 1.00 96.75 175 LEU A O 1
ATOM 1441 N N . GLN A 1 176 ? -24.185 -2.387 14.150 1.00 96.62 176 GLN A N 1
ATOM 1442 C CA . GLN A 1 176 ? -25.440 -3.151 14.135 1.00 96.62 176 GLN A CA 1
ATOM 1443 C C . GLN A 1 176 ? -26.048 -3.280 12.729 1.00 96.62 176 GLN A C 1
ATOM 1445 O O . GLN A 1 176 ? -26.635 -4.311 12.394 1.00 96.62 176 GLN A O 1
ATOM 1450 N N . LYS A 1 177 ? -25.931 -2.248 11.881 1.00 97.38 177 LYS A N 1
ATOM 1451 C CA . LYS A 1 177 ? -26.368 -2.325 10.476 1.00 97.38 177 LYS A CA 1
ATOM 1452 C C . LYS A 1 177 ? -25.477 -3.267 9.672 1.00 97.38 177 LYS A C 1
ATOM 1454 O O . LYS A 1 177 ? -26.000 -4.086 8.920 1.00 97.38 177 LYS A O 1
ATOM 1459 N N . ILE A 1 178 ? -24.162 -3.164 9.853 1.00 96.62 178 ILE A N 1
ATOM 1460 C CA . ILE A 1 178 ? -23.163 -3.997 9.176 1.00 96.62 178 ILE A CA 1
ATOM 1461 C C . ILE A 1 178 ? -23.343 -5.481 9.540 1.00 96.62 178 ILE A C 1
ATOM 1463 O O . ILE A 1 178 ? -23.273 -6.340 8.662 1.00 96.62 178 ILE A O 1
ATOM 1467 N N . ASP A 1 179 ? -23.667 -5.804 10.794 1.00 95.88 179 ASP A N 1
ATOM 1468 C CA . ASP A 1 179 ? -23.848 -7.193 11.243 1.00 95.88 179 ASP A CA 1
ATOM 1469 C C . ASP A 1 179 ? -24.929 -7.968 10.496 1.00 95.88 179 ASP A C 1
ATOM 1471 O O . ASP A 1 179 ? -24.812 -9.185 10.340 1.00 95.88 179 ASP A O 1
ATOM 1475 N N . LYS A 1 180 ? -25.957 -7.281 9.987 1.00 97.06 180 LYS A N 1
ATOM 1476 C CA . LYS A 1 180 ? -27.025 -7.916 9.200 1.00 97.06 180 LYS A CA 1
ATOM 1477 C C . LYS A 1 180 ? -26.484 -8.621 7.955 1.00 97.06 180 LYS A C 1
ATOM 1479 O O . LYS A 1 180 ? -27.084 -9.590 7.498 1.00 97.06 180 LYS A O 1
ATOM 1484 N N . TYR A 1 181 ? -25.335 -8.174 7.451 1.00 95.88 181 TYR A N 1
ATOM 1485 C CA . TYR A 1 181 ? -24.653 -8.742 6.291 1.00 95.88 181 TYR A CA 1
ATOM 1486 C C . TYR A 1 181 ? -23.618 -9.815 6.656 1.00 95.88 181 TYR A C 1
ATOM 1488 O O . TYR A 1 181 ? -22.973 -10.359 5.764 1.00 95.88 181 TYR A O 1
ATOM 1496 N N . LYS A 1 182 ? -23.472 -10.152 7.948 1.00 95.31 182 LYS A N 1
ATOM 1497 C CA . LYS A 1 182 ? -22.571 -11.199 8.463 1.00 95.31 182 LYS A CA 1
ATOM 1498 C C . LYS A 1 182 ? -21.135 -11.075 7.918 1.00 95.31 182 LYS A C 1
ATOM 1500 O O . LYS A 1 182 ? -20.619 -12.034 7.335 1.00 95.31 182 LYS A O 1
ATOM 1505 N N . PRO A 1 183 ? -20.465 -9.918 8.088 1.00 96.12 183 PRO A N 1
ATOM 1506 C CA . PRO A 1 183 ? -19.102 -9.759 7.602 1.00 96.12 183 PRO A CA 1
ATOM 1507 C C . PRO A 1 183 ? -18.167 -10.709 8.349 1.00 96.12 183 PRO A C 1
ATOM 1509 O O . PRO A 1 183 ? -18.324 -10.934 9.554 1.00 96.12 183 PRO A O 1
ATOM 1512 N N . ARG A 1 184 ? -17.175 -11.239 7.629 1.00 95.69 184 ARG A N 1
ATOM 1513 C CA . ARG A 1 184 ? -16.138 -12.109 8.202 1.00 95.69 184 ARG A CA 1
ATOM 1514 C C . ARG A 1 184 ? -15.123 -11.333 9.036 1.00 95.69 184 ARG A C 1
ATOM 1516 O O . ARG A 1 184 ? -14.688 -11.823 10.068 1.00 95.69 184 ARG A O 1
ATOM 1523 N N . THR A 1 185 ? -14.798 -10.121 8.599 1.00 96.69 185 THR A N 1
ATOM 1524 C CA . THR A 1 185 ? -13.834 -9.221 9.235 1.00 96.69 185 THR A CA 1
ATOM 1525 C C . THR A 1 185 ? -14.394 -7.803 9.191 1.00 96.69 185 THR A C 1
ATOM 1527 O O . THR A 1 185 ? -15.016 -7.425 8.199 1.00 96.69 185 THR A O 1
ATOM 1530 N N . ILE A 1 186 ? -14.177 -7.025 10.249 1.00 97.75 186 ILE A N 1
ATOM 1531 C CA . ILE A 1 186 ? -14.538 -5.611 10.354 1.00 97.75 186 ILE A CA 1
ATOM 1532 C C . ILE A 1 186 ? -13.279 -4.845 10.758 1.00 97.75 186 ILE A C 1
ATOM 1534 O O . ILE A 1 186 ? -12.698 -5.107 11.809 1.00 97.75 186 ILE A O 1
ATOM 1538 N N . GLY A 1 187 ? -12.868 -3.890 9.930 1.00 97.44 187 GLY A N 1
ATOM 1539 C CA . GLY A 1 187 ? -11.805 -2.951 10.268 1.00 97.44 187 GLY A CA 1
ATOM 1540 C C . GLY A 1 187 ? -12.376 -1.613 10.701 1.00 97.44 187 GLY A C 1
ATOM 1541 O O . GLY A 1 187 ? -13.223 -1.061 10.004 1.00 97.44 187 GLY A O 1
ATOM 1542 N N . LEU A 1 188 ? -11.897 -1.093 11.828 1.00 97.00 188 LEU A N 1
ATOM 1543 C CA . LEU A 1 188 ? -12.209 0.246 12.310 1.00 97.00 188 LEU A CA 1
ATOM 1544 C C . LEU A 1 188 ? -10.954 1.121 12.242 1.00 97.00 188 LEU A C 1
ATOM 1546 O O . LEU A 1 188 ? -10.139 1.111 13.165 1.00 97.00 188 LEU A O 1
ATOM 1550 N N . ASP A 1 189 ? -10.834 1.881 11.153 1.00 96.00 189 ASP A N 1
ATOM 1551 C CA . ASP A 1 189 ? -9.760 2.859 10.931 1.00 96.00 189 ASP A CA 1
ATOM 1552 C C . ASP A 1 189 ? -10.131 4.230 11.514 1.00 96.00 189 ASP A C 1
ATOM 1554 O O . ASP A 1 189 ? -10.296 5.227 10.814 1.00 96.00 189 ASP A O 1
ATOM 1558 N N . ILE A 1 190 ? -10.397 4.246 12.820 1.00 94.75 190 ILE A N 1
ATOM 1559 C CA . ILE A 1 190 ? -10.685 5.459 13.586 1.00 94.75 190 ILE A CA 1
ATOM 1560 C C . ILE A 1 190 ? -9.912 5.356 14.892 1.00 94.75 190 ILE A C 1
ATOM 1562 O O . ILE A 1 190 ? -10.128 4.424 15.671 1.00 94.75 190 ILE A O 1
ATOM 1566 N N . TYR A 1 191 ? -9.047 6.332 15.157 1.00 94.50 191 TYR A N 1
ATOM 1567 C CA . TYR A 1 191 ? -8.395 6.447 16.454 1.00 94.50 191 TYR A CA 1
ATOM 1568 C C . TYR A 1 191 ? -9.432 6.732 17.541 1.00 94.50 191 TYR A C 1
ATOM 1570 O O . TYR A 1 191 ? -10.196 7.695 17.454 1.00 94.50 191 TYR A O 1
ATOM 1578 N N . ARG A 1 192 ? -9.470 5.875 18.564 1.00 94.00 192 ARG A N 1
ATOM 1579 C CA . ARG A 1 192 ? -10.338 6.054 19.734 1.00 94.00 192 ARG A CA 1
ATOM 1580 C C . ARG A 1 192 ? -9.576 5.746 21.008 1.00 94.00 192 ARG A C 1
ATOM 1582 O O . ARG A 1 192 ? -9.802 4.731 21.643 1.00 94.00 192 ARG A O 1
ATOM 1589 N N . ASP A 1 193 ? -8.675 6.631 21.382 1.00 92.94 193 ASP A N 1
ATOM 1590 C CA . ASP A 1 193 ? -7.821 6.562 22.571 1.00 92.94 193 ASP A CA 1
ATOM 1591 C C . ASP A 1 193 ? -8.546 6.852 23.902 1.00 92.94 193 ASP A C 1
ATOM 1593 O O . ASP A 1 193 ? -7.920 7.123 24.926 1.00 92.94 193 ASP A O 1
ATOM 1597 N N . PHE A 1 194 ? -9.875 6.771 23.914 1.00 93.44 194 PHE A N 1
ATOM 1598 C CA . PHE A 1 194 ? -10.732 7.158 25.029 1.00 93.44 194 PHE A CA 1
ATOM 1599 C C . PHE A 1 194 ? -11.761 6.063 25.351 1.00 93.44 194 PHE A C 1
ATOM 1601 O O . PHE A 1 194 ? -12.122 5.263 24.481 1.00 93.44 194 PHE A O 1
ATOM 1608 N N . PRO A 1 195 ? -12.237 5.986 26.607 1.00 93.38 195 PRO A N 1
ATOM 1609 C CA . PRO A 1 195 ? -13.246 5.010 26.995 1.00 93.38 195 PRO A CA 1
ATOM 1610 C C . PRO A 1 195 ? -14.592 5.305 26.325 1.00 93.38 195 PRO A C 1
ATOM 1612 O O . PRO A 1 195 ? -14.987 6.459 26.183 1.00 93.38 195 PRO A O 1
ATOM 1615 N N . THR A 1 196 ? -15.317 4.246 25.972 1.00 94.12 196 THR A N 1
ATOM 1616 C CA . THR A 1 196 ? -16.702 4.332 25.495 1.00 94.12 196 THR A CA 1
ATOM 1617 C C . THR A 1 196 ? -17.610 4.984 26.540 1.00 94.12 196 THR A C 1
ATOM 1619 O O . THR A 1 196 ? -17.495 4.697 27.734 1.00 94.12 196 THR A O 1
ATOM 1622 N N . ASP A 1 197 ? -18.542 5.825 26.087 1.00 93.56 197 ASP A N 1
ATOM 1623 C CA . ASP A 1 197 ? -19.569 6.440 26.928 1.00 93.56 197 ASP A CA 1
ATOM 1624 C C . ASP A 1 197 ? -20.360 5.343 27.678 1.00 93.56 197 ASP A C 1
ATOM 1626 O O . ASP A 1 197 ? -20.900 4.427 27.044 1.00 93.56 197 ASP A O 1
ATOM 1630 N N . PRO A 1 198 ? -20.474 5.424 29.021 1.00 93.56 198 PRO A N 1
ATOM 1631 C CA . PRO A 1 198 ? -21.229 4.468 29.832 1.00 93.56 198 PRO A CA 1
ATOM 1632 C C . PRO A 1 198 ? -22.681 4.238 29.385 1.00 93.56 198 PRO A C 1
ATOM 1634 O O . PRO A 1 198 ? -23.264 3.213 29.734 1.00 93.56 198 PRO A O 1
ATOM 1637 N N . LYS A 1 199 ? -23.274 5.159 28.611 1.00 95.00 199 LYS A N 1
ATOM 1638 C CA . LYS A 1 199 ? -24.602 4.995 27.994 1.00 95.00 199 LYS A CA 1
ATOM 1639 C C . LYS A 1 199 ? -24.658 3.893 26.932 1.00 95.00 199 LYS A C 1
ATOM 1641 O O . LYS A 1 199 ? -25.753 3.431 26.618 1.00 95.00 199 LYS A O 1
ATOM 1646 N N . TYR A 1 200 ? -23.517 3.470 26.383 1.00 94.56 200 TYR A N 1
ATOM 1647 C CA . TYR A 1 200 ? -23.420 2.471 25.312 1.00 94.56 200 TYR A CA 1
ATOM 1648 C C . TYR A 1 200 ? -22.553 1.264 25.723 1.00 94.56 200 TYR A C 1
ATOM 1650 O O . TYR A 1 200 ? -21.545 0.977 25.071 1.00 94.56 200 TYR A O 1
ATOM 1658 N N . PRO A 1 201 ? -22.936 0.508 26.773 1.00 94.88 201 PRO A N 1
ATOM 1659 C CA . PRO A 1 201 ? -22.144 -0.621 27.273 1.00 94.88 201 PRO A CA 1
ATOM 1660 C C . PRO A 1 201 ? -21.947 -1.727 26.226 1.00 94.88 201 PRO A C 1
ATOM 1662 O O . PRO A 1 201 ? -20.912 -2.392 26.226 1.00 94.88 201 PRO A O 1
ATOM 1665 N N . ASP A 1 202 ? -22.887 -1.873 25.287 1.00 95.19 202 ASP A N 1
ATOM 1666 C CA . ASP A 1 202 ? -22.806 -2.831 24.180 1.00 95.19 202 ASP A CA 1
ATOM 1667 C C . ASP A 1 202 ? -21.562 -2.617 23.309 1.00 95.19 202 ASP A C 1
ATOM 1669 O O . ASP A 1 202 ? -20.968 -3.582 22.824 1.00 95.19 202 ASP A O 1
ATOM 1673 N N . LEU A 1 203 ? -21.136 -1.363 23.116 1.00 95.56 203 LEU A N 1
ATOM 1674 C CA . LEU A 1 203 ? -19.937 -1.054 22.339 1.00 95.56 203 LEU A CA 1
ATOM 1675 C C . LEU A 1 203 ? -18.667 -1.467 23.102 1.00 95.56 203 LEU A C 1
ATOM 1677 O O . LEU A 1 203 ? -17.768 -2.060 22.507 1.00 95.56 203 LEU A O 1
ATOM 1681 N N . THR A 1 204 ? -18.637 -1.288 24.426 1.00 94.62 204 THR A N 1
ATOM 1682 C CA . THR A 1 204 ? -17.567 -1.817 25.290 1.00 94.62 204 THR A CA 1
ATOM 1683 C C . THR A 1 204 ? -17.504 -3.343 25.230 1.00 94.62 204 THR A C 1
ATOM 1685 O O . THR A 1 204 ? -16.435 -3.917 25.012 1.00 94.62 204 THR A O 1
ATOM 1688 N N . THR A 1 205 ? -18.650 -4.022 25.365 1.00 95.31 205 THR A N 1
ATOM 1689 C CA . THR A 1 205 ? -18.742 -5.486 25.226 1.00 95.31 205 THR A CA 1
ATOM 1690 C C . THR A 1 205 ? -18.244 -5.939 23.859 1.00 95.31 205 THR A C 1
ATOM 1692 O O . THR A 1 205 ? -17.568 -6.964 23.746 1.00 95.31 205 THR A O 1
ATOM 1695 N N . ARG A 1 206 ? -18.529 -5.164 22.814 1.00 95.06 206 ARG A N 1
ATOM 1696 C CA . ARG A 1 206 ? -18.075 -5.457 21.462 1.00 95.06 206 ARG A CA 1
ATOM 1697 C C . ARG A 1 206 ? -16.568 -5.314 21.300 1.00 95.06 206 ARG A C 1
ATOM 1699 O O . ARG A 1 206 ? -15.947 -6.213 20.735 1.00 95.06 206 ARG A O 1
ATOM 1706 N N . TYR A 1 207 ? -15.964 -4.256 21.839 1.00 95.56 207 TYR A N 1
ATOM 1707 C CA . TYR A 1 207 ? -14.506 -4.134 21.858 1.00 95.56 207 TYR A CA 1
ATOM 1708 C C . TYR A 1 207 ? -13.848 -5.310 22.567 1.00 95.56 207 TYR A C 1
ATOM 1710 O O . TYR A 1 207 ? -12.847 -5.819 22.070 1.00 95.56 207 TYR A O 1
ATOM 1718 N N . GLN A 1 208 ? -14.440 -5.812 23.648 1.00 94.44 208 GLN A N 1
ATOM 1719 C CA . GLN A 1 208 ? -13.900 -6.945 24.398 1.00 94.44 208 GLN A CA 1
ATOM 1720 C C . GLN A 1 208 ? -14.059 -8.286 23.668 1.00 94.44 208 GLN A C 1
ATOM 1722 O O . GLN A 1 208 ? -13.103 -9.060 23.629 1.00 94.44 208 GLN A O 1
ATOM 1727 N N . ASN A 1 209 ? -15.216 -8.539 23.048 1.00 95.00 209 ASN A N 1
ATOM 1728 C CA . ASN A 1 209 ? -15.620 -9.897 22.663 1.00 95.00 209 ASN A CA 1
ATOM 1729 C C . ASN A 1 209 ? -15.789 -10.145 21.151 1.00 95.00 209 ASN A C 1
ATOM 1731 O O . ASN A 1 209 ? -15.801 -11.304 20.737 1.00 95.00 209 ASN A O 1
ATOM 1735 N N . ASP A 1 210 ? -15.933 -9.117 20.305 1.00 95.69 210 ASP A N 1
ATOM 1736 C CA . ASP A 1 210 ? -16.109 -9.326 18.858 1.00 95.69 210 ASP A CA 1
ATOM 1737 C C . ASP A 1 210 ? -14.759 -9.563 18.176 1.00 95.69 210 ASP A C 1
ATOM 1739 O O . ASP A 1 210 ? -14.040 -8.630 17.808 1.00 95.69 210 ASP A O 1
ATOM 1743 N N . ASN A 1 211 ? -14.427 -10.840 17.988 1.00 94.62 211 ASN A N 1
ATOM 1744 C CA . ASN A 1 211 ? -13.171 -11.257 17.368 1.00 94.62 211 ASN A CA 1
ATOM 1745 C C . ASN A 1 211 ? -12.992 -10.739 15.934 1.00 94.62 211 ASN A C 1
ATOM 1747 O O . ASN A 1 211 ? -11.861 -10.661 15.469 1.00 94.62 211 ASN A O 1
ATOM 1751 N N . ARG A 1 212 ? -14.077 -10.342 15.257 1.00 96.12 212 ARG A N 1
ATOM 1752 C CA . ARG A 1 212 ? -14.025 -9.822 13.885 1.00 96.12 212 ARG A CA 1
ATOM 1753 C C . ARG A 1 212 ? -13.622 -8.353 13.825 1.00 96.12 212 ARG A C 1
ATOM 1755 O O . ARG A 1 212 ? -13.295 -7.892 12.738 1.00 96.12 212 ARG A O 1
ATOM 1762 N N . LEU A 1 213 ? -13.706 -7.620 14.939 1.00 97.12 213 LEU A N 1
ATOM 1763 C CA . LEU A 1 213 ? -13.441 -6.184 14.999 1.00 97.12 213 LEU A CA 1
ATOM 1764 C C . LEU A 1 213 ? -11.959 -5.924 15.284 1.00 97.12 213 LEU A C 1
ATOM 1766 O O . LEU A 1 213 ? -11.490 -6.145 16.402 1.00 97.12 213 LEU A O 1
ATOM 1770 N N . ILE A 1 214 ? -11.247 -5.435 14.272 1.00 97.69 214 ILE A N 1
ATOM 1771 C CA . ILE A 1 214 ? -9.839 -5.033 14.334 1.00 97.69 214 ILE A CA 1
ATOM 1772 C C . ILE A 1 214 ? -9.770 -3.509 14.364 1.00 97.69 214 ILE A C 1
ATOM 1774 O O . ILE A 1 214 ? -10.445 -2.838 13.582 1.00 97.69 214 ILE A O 1
ATOM 1778 N N . THR A 1 215 ? -8.959 -2.968 15.268 1.00 97.31 215 THR A N 1
ATOM 1779 C CA . THR A 1 215 ? -8.863 -1.526 15.518 1.00 97.31 215 THR A CA 1
ATOM 1780 C C . THR A 1 215 ? -7.451 -1.016 15.286 1.00 97.31 215 THR A C 1
ATOM 1782 O O . THR A 1 215 ? -6.473 -1.758 15.443 1.00 97.31 215 THR A O 1
ATOM 1785 N N . VAL A 1 216 ? -7.352 0.273 14.981 1.00 97.25 216 VAL A N 1
ATOM 1786 C CA . VAL A 1 216 ? -6.075 0.946 14.759 1.00 97.25 216 VAL A CA 1
ATOM 1787 C C . VAL A 1 216 ? -5.505 1.586 16.024 1.00 97.25 216 VAL A C 1
ATOM 1789 O O . VAL A 1 216 ? -6.231 1.980 16.937 1.00 97.25 216 VAL A O 1
ATOM 1792 N N . CYS A 1 217 ? -4.184 1.679 16.061 1.00 95.81 217 CYS A N 1
ATOM 1793 C CA . CYS A 1 217 ? -3.401 2.535 16.938 1.00 95.81 217 CYS A CA 1
ATOM 1794 C C . CYS A 1 217 ? -2.250 3.150 16.132 1.00 95.81 217 CYS A C 1
ATOM 1796 O O . CYS A 1 217 ? -2.020 2.761 14.987 1.00 95.81 217 CYS A O 1
ATOM 1798 N N . LYS A 1 218 ? -1.546 4.127 16.704 1.00 93.69 218 LYS A N 1
ATOM 1799 C CA . LYS A 1 218 ? -0.392 4.760 16.059 1.00 93.69 218 LYS A CA 1
ATOM 1800 C C . LYS A 1 218 ? 0.858 4.511 16.888 1.00 93.69 218 LYS A C 1
ATOM 1802 O O . LYS A 1 218 ? 0.876 4.833 18.081 1.00 93.69 218 LYS A O 1
ATOM 1807 N N . ALA A 1 219 ? 1.885 3.936 16.273 1.00 89.69 219 ALA A N 1
ATOM 1808 C CA . ALA A 1 219 ? 3.178 3.781 16.916 1.00 89.69 219 ALA A CA 1
ATOM 1809 C C . ALA A 1 219 ? 3.802 5.159 17.179 1.00 89.69 219 ALA A C 1
ATOM 1811 O O . ALA A 1 219 ? 3.624 6.113 16.430 1.00 89.69 219 ALA A O 1
ATOM 1812 N N . ALA A 1 220 ? 4.527 5.281 18.286 1.00 79.31 220 ALA A N 1
ATOM 1813 C CA . ALA A 1 220 ? 5.219 6.525 18.593 1.00 79.31 220 ALA A CA 1
ATOM 1814 C C . ALA A 1 220 ? 6.473 6.632 17.725 1.00 79.31 220 ALA A C 1
ATOM 1816 O O . ALA A 1 220 ? 7.332 5.744 17.769 1.00 79.31 220 ALA A O 1
ATOM 1817 N N . THR A 1 221 ? 6.624 7.733 16.999 1.00 65.19 221 THR A N 1
ATOM 1818 C CA . THR A 1 221 ? 7.926 8.125 16.468 1.00 65.19 221 THR A CA 1
ATOM 1819 C C . THR A 1 221 ? 8.738 8.749 17.596 1.00 65.19 221 THR A C 1
ATOM 1821 O O . THR A 1 221 ? 8.246 9.556 18.381 1.00 65.19 221 THR A O 1
ATOM 1824 N N . SER A 1 222 ? 9.992 8.320 17.751 1.00 53.31 222 SER A N 1
ATOM 1825 C CA . SER A 1 222 ? 10.892 8.937 18.729 1.00 53.31 222 SER A CA 1
ATOM 1826 C C . SER A 1 222 ? 11.280 10.322 18.212 1.00 53.31 222 SER A C 1
ATOM 1828 O O . SER A 1 222 ? 12.259 10.454 17.482 1.00 53.31 222 SER A O 1
ATOM 1830 N N . GLY A 1 223 ? 10.475 11.336 18.530 1.00 49.25 223 GLY A N 1
ATOM 1831 C CA . GLY A 1 223 ? 10.823 12.734 18.309 1.00 49.25 223 GLY A CA 1
ATOM 1832 C C . GLY A 1 223 ? 12.018 13.140 19.174 1.00 49.25 223 GLY A C 1
ATOM 1833 O O . GLY A 1 223 ? 12.244 12.581 20.251 1.00 49.25 223 GLY A O 1
ATOM 1834 N N . SER A 1 224 ? 12.784 14.125 18.704 1.00 42.25 224 SER A N 1
ATOM 1835 C CA . SER A 1 224 ? 13.950 14.704 19.391 1.00 42.25 224 SER A CA 1
ATOM 1836 C C . SER A 1 224 ? 13.641 15.275 20.780 1.00 42.25 224 SER A C 1
ATOM 1838 O O . SER A 1 224 ? 14.558 15.447 21.582 1.00 42.25 224 SER A O 1
ATOM 1840 N N . ASP A 1 225 ? 12.362 15.508 21.080 1.00 48.53 225 ASP A N 1
ATOM 1841 C CA . ASP A 1 225 ? 11.921 16.309 22.224 1.00 48.53 225 ASP A CA 1
ATOM 1842 C C . ASP A 1 225 ? 11.292 15.451 23.343 1.00 48.53 225 ASP A C 1
ATOM 1844 O O . ASP A 1 225 ? 10.776 15.971 24.328 1.00 48.53 225 ASP A O 1
ATOM 1848 N N . GLY A 1 226 ? 11.349 14.117 23.230 1.00 48.56 226 GLY A N 1
ATOM 1849 C CA . GLY A 1 226 ? 10.909 13.190 24.283 1.00 48.56 226 GLY A CA 1
ATOM 1850 C C . GLY A 1 226 ? 9.391 13.006 24.423 1.00 48.56 226 GLY A C 1
ATOM 1851 O O . GLY A 1 226 ? 8.968 12.123 25.173 1.00 48.56 226 GLY A O 1
ATOM 1852 N N . GLU A 1 227 ? 8.574 13.763 23.687 1.00 49.84 227 GLU A N 1
ATOM 1853 C CA . GLU A 1 227 ? 7.132 13.528 23.566 1.00 49.84 227 GLU A CA 1
ATOM 1854 C C . GLU A 1 227 ? 6.839 12.406 22.556 1.00 49.84 227 GLU A C 1
ATOM 1856 O O . GLU A 1 227 ? 7.379 12.362 21.451 1.00 49.84 227 GLU A O 1
ATOM 1861 N N . SER A 1 228 ? 5.990 11.461 22.965 1.00 59.91 228 SER A N 1
ATOM 1862 C CA . SER A 1 228 ? 5.535 10.342 22.137 1.00 59.91 228 SER A CA 1
ATOM 1863 C C . SER A 1 228 ? 4.249 10.745 21.420 1.00 59.91 228 SER A C 1
ATOM 1865 O O . SER A 1 228 ? 3.206 10.837 22.060 1.00 59.91 228 SER A O 1
ATOM 1867 N N . ASP A 1 229 ? 4.294 10.890 20.096 1.00 75.19 229 ASP A N 1
ATOM 1868 C CA . ASP A 1 229 ? 3.136 11.180 19.232 1.00 75.19 229 ASP A CA 1
ATOM 1869 C C . ASP A 1 229 ? 2.257 9.947 18.919 1.00 75.19 229 ASP A C 1
ATOM 1871 O O . ASP A 1 229 ? 1.404 9.979 18.023 1.00 75.19 229 ASP A O 1
ATOM 1875 N N . GLY A 1 230 ? 2.505 8.841 19.626 1.00 87.06 230 GLY A N 1
ATOM 1876 C CA . GLY A 1 230 ? 1.764 7.595 19.490 1.00 87.06 230 GLY A CA 1
ATOM 1877 C C . GLY A 1 230 ? 0.365 7.684 20.095 1.00 87.06 230 GLY A C 1
ATOM 1878 O O . GLY A 1 230 ? 0.160 8.289 21.145 1.00 87.06 230 GLY A O 1
ATOM 1879 N N . ILE A 1 231 ? -0.588 7.015 19.454 1.00 92.19 231 ILE A N 1
ATOM 1880 C CA . ILE A 1 231 ? -2.000 6.990 19.847 1.00 92.19 231 ILE A CA 1
ATOM 1881 C C . ILE A 1 231 ? -2.336 5.561 20.289 1.00 92.19 231 ILE A C 1
ATOM 1883 O O . ILE A 1 231 ? -2.115 4.636 19.501 1.00 92.19 231 ILE A O 1
ATOM 1887 N N . PRO A 1 232 ? -2.840 5.329 21.517 1.00 93.75 232 PRO A N 1
ATOM 1888 C CA . PRO A 1 232 ? -3.199 3.989 21.967 1.00 93.75 232 PRO A CA 1
ATOM 1889 C C . PRO A 1 232 ? -4.418 3.432 21.209 1.00 93.75 232 PRO A C 1
ATOM 1891 O O . PRO A 1 232 ? -5.225 4.186 20.663 1.00 93.75 232 PRO A O 1
ATOM 1894 N N . PRO A 1 233 ? -4.587 2.100 21.195 1.00 94.44 233 PRO A N 1
ATOM 1895 C CA . PRO A 1 233 ? -5.793 1.465 20.676 1.00 94.44 233 PRO A CA 1
ATOM 1896 C C . PRO A 1 233 ? -7.005 1.729 21.586 1.00 94.44 233 PRO A C 1
ATOM 1898 O O . PRO A 1 233 ? -6.834 2.088 22.757 1.00 94.44 233 PRO A O 1
ATOM 1901 N N . PRO A 1 234 ? -8.230 1.456 21.102 1.00 94.69 234 PRO A N 1
ATOM 1902 C CA . PRO A 1 234 ? -9.432 1.575 21.912 1.00 94.69 234 PRO A CA 1
ATOM 1903 C C . PRO A 1 234 ? -9.380 0.736 23.195 1.00 94.69 234 PRO A C 1
ATOM 1905 O O . PRO A 1 234 ? -9.061 -0.462 23.134 1.00 94.69 234 PRO A O 1
ATOM 1908 N N . PRO A 1 235 ? -9.711 1.323 24.365 1.00 93.88 235 PRO A N 1
ATOM 1909 C CA . PRO A 1 235 ? -9.747 0.589 25.622 1.00 93.88 235 PRO A CA 1
ATOM 1910 C C . PRO A 1 235 ? -10.660 -0.639 25.543 1.00 93.88 235 PRO A C 1
ATOM 1912 O O . PRO A 1 235 ? -11.789 -0.577 25.063 1.00 93.88 235 PRO A O 1
ATOM 1915 N N . GLY A 1 236 ? -10.174 -1.775 26.045 1.00 91.31 236 GLY A N 1
ATOM 1916 C CA . GLY A 1 236 ? -10.928 -3.033 26.077 1.00 91.31 236 GLY A CA 1
ATOM 1917 C C . GLY A 1 236 ? -10.718 -3.951 24.870 1.00 91.31 236 GLY A C 1
ATOM 1918 O O . GLY A 1 236 ? -11.122 -5.110 24.935 1.00 91.31 236 GLY A O 1
ATOM 1919 N N . VAL A 1 237 ? -10.039 -3.506 23.807 1.00 95.06 237 VAL A N 1
ATOM 1920 C CA . VAL A 1 237 ? -9.649 -4.395 22.701 1.00 95.06 237 VAL A CA 1
ATOM 1921 C C . VAL A 1 237 ? -8.441 -5.244 23.107 1.00 95.06 237 VAL A C 1
ATOM 1923 O O . VAL A 1 237 ? -7.469 -4.745 23.669 1.00 95.06 237 VAL A O 1
ATOM 1926 N N . THR A 1 238 ? -8.466 -6.542 22.803 1.00 93.06 238 THR A N 1
ATOM 1927 C CA . THR A 1 238 ? -7.343 -7.459 23.072 1.00 93.06 238 THR A CA 1
ATOM 1928 C C . THR A 1 238 ? -6.163 -7.212 22.128 1.00 93.06 238 THR A C 1
ATOM 1930 O O . THR A 1 238 ? -6.390 -7.029 20.935 1.00 93.06 238 THR A O 1
ATOM 1933 N N . LYS A 1 239 ? -4.917 -7.373 22.601 1.00 91.25 239 LYS A N 1
ATOM 1934 C CA . LYS A 1 239 ? -3.681 -7.149 21.814 1.00 91.25 239 LYS A CA 1
ATOM 1935 C C . LYS A 1 239 ? -3.642 -7.807 20.427 1.00 91.25 239 LYS A C 1
ATOM 1937 O O . LYS A 1 239 ? -3.125 -7.216 19.493 1.00 91.25 239 LYS A O 1
ATOM 1942 N N . LYS A 1 240 ? -4.230 -9.000 20.262 1.00 92.12 240 LYS A N 1
ATOM 1943 C CA . LYS A 1 240 ? -4.303 -9.702 18.961 1.00 92.12 240 LYS A CA 1
ATOM 1944 C C . LYS A 1 240 ? -5.104 -8.953 17.883 1.00 92.12 240 LYS A C 1
ATOM 1946 O O . LYS A 1 240 ? -5.008 -9.291 16.711 1.00 92.12 240 LYS A O 1
ATOM 1951 N N . ARG A 1 241 ? -5.936 -7.991 18.284 1.00 95.19 241 ARG A N 1
ATOM 1952 C CA . ARG A 1 241 ? -6.799 -7.181 17.409 1.00 95.19 241 ARG A CA 1
ATOM 1953 C C . ARG A 1 241 ? -6.320 -5.733 17.306 1.00 95.19 241 ARG A C 1
ATOM 1955 O O . ARG A 1 241 ? -7.034 -4.892 16.766 1.00 95.19 241 ARG A O 1
ATOM 1962 N N . TRP A 1 242 ? -5.128 -5.448 17.829 1.00 95.06 242 TRP A N 1
ATOM 1963 C CA . TRP A 1 242 ? -4.447 -4.178 17.627 1.00 95.06 242 TRP A CA 1
ATOM 1964 C C . TRP A 1 242 ? -3.669 -4.238 16.325 1.00 95.06 242 TRP A C 1
ATOM 1966 O O . TRP A 1 242 ? -3.049 -5.249 15.997 1.00 95.06 242 TRP A O 1
ATOM 1976 N N . SER A 1 243 ? -3.697 -3.139 15.597 1.00 97.12 243 SER A N 1
ATOM 1977 C CA . SER A 1 243 ? -2.961 -2.979 14.355 1.00 97.12 243 SER A CA 1
ATOM 1978 C C . SER A 1 243 ? -2.558 -1.524 14.212 1.00 97.12 243 SER A C 1
ATOM 1980 O O . SER A 1 243 ? -3.227 -0.655 14.769 1.00 97.12 243 SER A O 1
ATOM 1982 N N . PHE A 1 244 ? -1.467 -1.258 13.510 1.00 96.06 244 PHE A N 1
ATOM 1983 C CA . PHE A 1 244 ? -1.014 0.111 13.318 1.00 96.06 244 PHE A CA 1
ATOM 1984 C C . PHE A 1 244 ? -1.483 0.679 11.975 1.00 96.06 244 PHE A C 1
ATOM 1986 O O . PHE A 1 244 ? -1.564 -0.045 10.981 1.00 96.06 244 PHE A O 1
ATOM 1993 N N . SER A 1 245 ? -1.769 1.975 11.931 1.00 94.69 245 SER A N 1
ATOM 1994 C CA . SER A 1 245 ? -2.108 2.726 10.705 1.00 94.69 245 SER A CA 1
ATOM 1995 C C . SER A 1 245 ? -0.966 3.635 10.232 1.00 94.69 245 SER A C 1
ATOM 1997 O O . SER A 1 245 ? -1.139 4.439 9.318 1.00 94.69 245 SER A O 1
ATOM 1999 N N . ASP A 1 246 ? 0.217 3.498 10.833 1.00 92.00 246 ASP A N 1
ATOM 2000 C CA . ASP A 1 246 ? 1.448 4.160 10.418 1.00 92.00 246 ASP A CA 1
ATOM 2001 C C . ASP A 1 246 ? 1.814 3.842 8.960 1.00 92.00 246 ASP A C 1
ATOM 2003 O O . ASP A 1 246 ? 1.769 2.694 8.502 1.00 92.00 246 ASP A O 1
ATOM 2007 N N . PHE A 1 247 ? 2.244 4.874 8.243 1.00 89.19 247 PHE A N 1
ATOM 2008 C CA . PHE A 1 247 ? 2.766 4.782 6.887 1.00 89.19 247 PHE A CA 1
ATOM 2009 C C . PHE A 1 247 ? 4.132 5.456 6.815 1.00 89.19 247 PHE A C 1
ATOM 2011 O O . PHE A 1 247 ? 4.490 6.282 7.654 1.00 89.19 247 PHE A O 1
ATOM 2018 N N . VAL A 1 248 ? 4.910 5.092 5.798 1.00 87.25 248 VAL A N 1
ATOM 2019 C CA . VAL A 1 248 ? 6.206 5.719 5.554 1.00 87.25 248 VAL A CA 1
ATOM 2020 C C . VAL A 1 248 ? 6.016 6.827 4.529 1.00 87.25 248 VAL A C 1
ATOM 2022 O O . VAL A 1 248 ? 5.623 6.564 3.393 1.00 87.25 248 VAL A O 1
ATOM 2025 N N . GLU A 1 249 ? 6.292 8.061 4.934 1.00 84.31 249 GLU A N 1
ATOM 2026 C CA . GLU A 1 249 ? 6.272 9.216 4.041 1.00 84.31 249 GLU A CA 1
ATOM 2027 C C . GLU A 1 249 ? 7.578 9.272 3.227 1.00 84.31 249 GLU A C 1
ATOM 2029 O O . GLU A 1 249 ? 8.682 9.138 3.768 1.00 84.31 249 GLU A O 1
ATOM 2034 N N . ASP A 1 250 ? 7.463 9.431 1.907 1.00 88.69 250 ASP A N 1
ATOM 2035 C CA . ASP A 1 250 ? 8.604 9.750 1.045 1.00 88.69 250 ASP A CA 1
ATOM 2036 C C . ASP A 1 250 ? 8.922 11.250 1.106 1.00 88.69 250 ASP A C 1
ATOM 2038 O O . ASP A 1 250 ? 8.099 12.066 1.508 1.00 88.69 250 ASP A O 1
ATOM 2042 N N . HIS A 1 251 ? 10.117 11.644 0.663 1.00 86.94 251 HIS A N 1
ATOM 2043 C CA . HIS A 1 251 ? 10.565 13.041 0.720 1.00 86.94 251 HIS A CA 1
ATOM 2044 C C . HIS A 1 251 ? 9.637 14.029 -0.015 1.00 86.94 251 HIS A C 1
ATOM 2046 O O . HIS A 1 251 ? 9.512 15.184 0.383 1.00 86.94 251 HIS A O 1
ATOM 2052 N N . ASP A 1 252 ? 8.977 13.571 -1.076 1.00 89.75 252 ASP A N 1
ATOM 2053 C CA . ASP A 1 252 ? 8.012 14.331 -1.872 1.00 89.75 252 ASP A CA 1
ATOM 2054 C C . ASP A 1 252 ? 6.552 14.103 -1.444 1.00 89.75 252 ASP A C 1
ATOM 2056 O O . ASP A 1 252 ? 5.631 14.532 -2.138 1.00 89.75 252 ASP A O 1
ATOM 2060 N N . LYS A 1 253 ? 6.338 13.467 -0.284 1.00 89.94 253 LYS A N 1
ATOM 2061 C CA . LYS A 1 253 ? 5.033 13.228 0.353 1.00 89.94 253 LYS A CA 1
ATOM 2062 C C . LYS A 1 253 ? 4.082 12.316 -0.419 1.00 89.94 253 LYS A C 1
ATOM 2064 O O . LYS A 1 253 ? 2.900 12.227 -0.087 1.00 89.94 253 LYS A O 1
ATOM 2069 N N . ILE A 1 254 ? 4.573 11.615 -1.436 1.00 91.38 254 ILE A N 1
ATOM 2070 C CA . ILE A 1 254 ? 3.784 10.627 -2.166 1.00 91.38 254 ILE A CA 1
ATOM 2071 C C . ILE A 1 254 ? 3.982 9.273 -1.489 1.00 91.38 254 ILE A C 1
ATOM 2073 O O . ILE A 1 254 ? 5.098 8.766 -1.371 1.00 91.38 254 ILE A O 1
ATOM 2077 N N . ALA A 1 255 ? 2.890 8.660 -1.041 1.00 91.19 255 ALA A N 1
ATOM 2078 C CA . ALA A 1 255 ? 2.952 7.319 -0.483 1.00 91.19 255 ALA A CA 1
ATOM 2079 C C . ALA A 1 255 ? 3.266 6.313 -1.603 1.00 91.19 255 ALA A C 1
ATOM 2081 O O . ALA A 1 255 ? 2.503 6.121 -2.537 1.00 91.19 255 ALA A O 1
ATOM 2082 N N . ARG A 1 256 ? 4.417 5.653 -1.536 1.00 92.75 256 ARG A N 1
ATOM 2083 C CA . ARG A 1 256 ? 4.798 4.596 -2.499 1.00 92.75 256 ARG A CA 1
ATOM 2084 C C . ARG A 1 256 ? 5.168 3.291 -1.822 1.00 92.75 256 ARG A C 1
ATOM 2086 O O . ARG A 1 256 ? 5.344 2.267 -2.482 1.00 92.75 256 ARG A O 1
ATOM 2093 N N . ARG A 1 257 ? 5.291 3.321 -0.498 1.00 93.06 257 ARG A N 1
ATOM 2094 C CA . ARG A 1 257 ? 5.746 2.212 0.331 1.00 93.06 257 ARG A CA 1
ATOM 2095 C C . ARG A 1 257 ? 4.683 1.912 1.372 1.00 93.06 257 ARG A C 1
ATOM 2097 O O . ARG A 1 257 ? 4.244 2.800 2.094 1.00 93.06 257 ARG A O 1
ATOM 2104 N N . GLN A 1 258 ? 4.282 0.651 1.444 1.00 93.38 258 GLN A N 1
ATOM 2105 C CA . GLN A 1 258 ? 3.394 0.153 2.481 1.00 93.38 258 GLN A CA 1
ATOM 2106 C C . GLN A 1 258 ? 4.239 -0.479 3.572 1.00 93.38 258 GLN A C 1
ATOM 2108 O O . GLN A 1 258 ? 5.001 -1.411 3.309 1.00 93.38 258 GLN A O 1
ATOM 2113 N N . LEU A 1 259 ? 4.043 -0.023 4.801 1.00 94.38 259 LEU A N 1
ATOM 2114 C CA . LEU A 1 259 ? 4.544 -0.713 5.976 1.00 94.38 259 LEU A CA 1
ATOM 2115 C C . LEU A 1 259 ? 3.608 -1.885 6.290 1.00 94.38 259 LEU A C 1
ATOM 2117 O O . LEU A 1 259 ? 2.394 -1.705 6.346 1.00 94.38 259 LEU A O 1
ATOM 2121 N N . LEU A 1 260 ? 4.151 -3.092 6.431 1.00 95.88 260 LEU A N 1
ATOM 2122 C CA . LEU A 1 260 ? 3.382 -4.307 6.726 1.00 95.88 260 LEU A CA 1
ATOM 2123 C C . LEU A 1 260 ? 3.610 -4.802 8.147 1.00 95.88 260 LEU A C 1
ATOM 2125 O O . LEU A 1 260 ? 2.674 -5.257 8.800 1.00 95.88 260 LEU A O 1
ATOM 2129 N N . HIS A 1 261 ? 4.849 -4.717 8.617 1.00 94.81 261 HIS A N 1
ATOM 2130 C CA . HIS A 1 261 ? 5.227 -5.157 9.948 1.00 94.81 261 HIS A CA 1
ATOM 2131 C C . HIS A 1 261 ? 6.321 -4.256 10.504 1.00 94.81 261 HIS A C 1
ATOM 2133 O O . HIS A 1 261 ? 7.239 -3.892 9.771 1.00 94.81 261 HIS A O 1
ATOM 2139 N N . MET A 1 262 ? 6.256 -3.928 11.789 1.00 92.44 262 MET A N 1
ATOM 2140 C CA . MET A 1 262 ? 7.294 -3.177 12.489 1.00 92.44 262 MET A CA 1
ATOM 2141 C C . MET A 1 262 ? 7.501 -3.719 13.899 1.00 92.44 262 MET A C 1
ATOM 2143 O O . MET A 1 262 ? 6.631 -4.381 14.452 1.00 92.44 262 MET A O 1
ATOM 2147 N N . THR A 1 263 ? 8.642 -3.393 14.500 1.00 90.88 263 THR A N 1
ATOM 2148 C CA . THR A 1 263 ? 8.879 -3.655 15.921 1.00 90.88 263 THR A CA 1
ATOM 2149 C C . THR A 1 263 ? 8.637 -2.361 16.697 1.00 90.88 263 THR A C 1
ATOM 2151 O O . THR A 1 263 ? 9.461 -1.447 16.602 1.00 90.88 263 THR A O 1
ATOM 2154 N N . PRO A 1 264 ? 7.518 -2.242 17.433 1.00 86.12 264 PRO A N 1
ATOM 2155 C CA . PRO A 1 264 ? 7.206 -1.031 18.177 1.00 86.12 264 PRO A CA 1
ATOM 2156 C C . PRO A 1 264 ? 8.191 -0.827 19.333 1.00 86.12 264 PRO A C 1
ATOM 2158 O O . PRO A 1 264 ? 8.691 -1.779 19.938 1.00 86.12 264 PRO A O 1
ATOM 2161 N N . SER A 1 265 ? 8.454 0.436 19.672 1.00 85.50 265 SER A N 1
ATOM 2162 C CA . SER A 1 265 ? 9.257 0.776 20.849 1.00 85.50 265 SER A CA 1
ATOM 2163 C C . SER A 1 265 ? 8.586 0.247 22.126 1.00 85.50 265 SER A C 1
ATOM 2165 O O . SER A 1 265 ? 7.375 0.422 22.275 1.00 85.50 265 SER A O 1
ATOM 2167 N N . PRO A 1 266 ? 9.337 -0.298 23.106 1.00 83.75 266 PRO A N 1
ATOM 2168 C CA . PRO A 1 266 ? 8.773 -0.744 24.384 1.00 83.75 266 PRO A CA 1
ATOM 2169 C C . PRO A 1 266 ? 8.034 0.350 25.167 1.00 83.75 266 PRO A C 1
ATOM 2171 O O . PRO A 1 266 ? 7.227 0.042 26.039 1.00 83.75 266 PRO A O 1
ATOM 2174 N N . LYS A 1 267 ? 8.324 1.627 24.879 1.00 83.94 267 LYS A N 1
ATOM 2175 C CA . LYS A 1 267 ? 7.657 2.787 25.490 1.00 83.94 267 LYS A CA 1
ATOM 2176 C C . LYS A 1 267 ? 6.407 3.239 24.730 1.00 83.94 267 LYS A C 1
ATOM 2178 O O . LYS A 1 267 ? 5.714 4.131 25.207 1.00 83.94 267 LYS A O 1
ATOM 2183 N N . SER A 1 268 ? 6.138 2.685 23.547 1.00 86.12 268 SER A N 1
ATOM 2184 C CA . SER A 1 268 ? 4.992 3.098 22.745 1.00 86.12 268 SER A CA 1
ATOM 2185 C C . SER A 1 268 ? 3.688 2.586 23.348 1.00 86.12 268 SER A C 1
ATOM 2187 O O . SER A 1 268 ? 3.579 1.431 23.760 1.00 86.12 268 SER A O 1
ATOM 2189 N N . LEU A 1 269 ? 2.673 3.447 23.344 1.00 88.69 269 LEU A N 1
ATOM 2190 C CA . LEU A 1 269 ? 1.309 3.092 23.730 1.00 88.69 269 LEU A CA 1
ATOM 2191 C C . LEU A 1 269 ? 0.644 2.132 22.724 1.00 88.69 269 LEU A C 1
ATOM 2193 O O . LEU A 1 269 ? -0.292 1.414 23.075 1.00 88.69 269 LEU A O 1
ATOM 2197 N N . CYS A 1 270 ? 1.152 2.080 21.491 1.00 92.06 270 CYS A N 1
ATOM 2198 C CA . CYS A 1 270 ? 0.751 1.133 20.460 1.00 92.06 270 CYS A CA 1
ATOM 2199 C C . CYS A 1 270 ? 1.845 0.067 20.315 1.00 92.06 270 CYS A C 1
ATOM 2201 O O . CYS A 1 270 ? 2.934 0.329 19.813 1.00 92.06 270 CYS A O 1
ATOM 2203 N N . SER A 1 271 ? 1.548 -1.155 20.763 1.00 92.12 271 SER A N 1
ATOM 2204 C CA . SER A 1 271 ? 2.443 -2.319 20.625 1.00 92.12 271 SER A CA 1
ATOM 2205 C C . SER A 1 271 ? 2.027 -3.244 19.479 1.00 92.12 271 SER A C 1
ATOM 2207 O O . SER A 1 271 ? 2.315 -4.438 19.502 1.00 92.12 271 SER A O 1
ATOM 2209 N N . ALA A 1 272 ? 1.314 -2.709 18.486 1.00 94.81 272 ALA A N 1
ATOM 2210 C CA . ALA A 1 272 ? 0.931 -3.469 17.310 1.00 94.81 272 ALA A CA 1
ATOM 2211 C C . ALA A 1 272 ? 2.148 -3.713 16.407 1.00 94.81 272 ALA A C 1
ATOM 2213 O O . ALA A 1 272 ? 2.872 -2.783 16.063 1.00 94.81 272 ALA A O 1
ATOM 2214 N N . GLU A 1 273 ? 2.345 -4.967 16.008 1.00 94.50 273 GLU A N 1
ATOM 2215 C CA . GLU A 1 273 ? 3.448 -5.374 15.128 1.00 94.50 273 GLU A CA 1
ATOM 2216 C C . GLU A 1 273 ? 3.044 -5.421 13.656 1.00 94.50 273 GLU A C 1
ATOM 2218 O O . GLU A 1 273 ? 3.907 -5.361 12.787 1.00 94.50 273 GLU A O 1
ATOM 2223 N N . TYR A 1 274 ? 1.744 -5.506 13.360 1.00 96.25 274 TYR A N 1
ATOM 2224 C CA . TYR A 1 274 ? 1.213 -5.604 12.002 1.00 96.25 274 TYR A CA 1
ATOM 2225 C C . TYR A 1 274 ? 0.397 -4.375 11.618 1.00 96.25 274 TYR A C 1
ATOM 2227 O O . TYR A 1 274 ? -0.365 -3.829 12.423 1.00 96.25 274 TYR A O 1
ATOM 2235 N N . ALA A 1 275 ? 0.528 -3.985 10.352 1.00 96.81 275 ALA A N 1
ATOM 2236 C CA . ALA A 1 275 ? -0.266 -2.920 9.767 1.00 96.81 275 ALA A CA 1
ATOM 2237 C C . ALA A 1 275 ? -1.743 -3.312 9.716 1.00 96.81 275 ALA A C 1
ATOM 2239 O O . ALA A 1 275 ? -2.075 -4.482 9.516 1.00 96.81 275 ALA A O 1
ATOM 2240 N N . PHE A 1 276 ? -2.632 -2.329 9.811 1.00 97.50 276 PHE A N 1
ATOM 2241 C CA . PHE A 1 276 ? -4.080 -2.511 9.732 1.00 97.50 276 PHE A CA 1
ATOM 2242 C C . PHE A 1 276 ? -4.505 -3.282 8.481 1.00 97.50 276 PHE A C 1
ATOM 2244 O O . PHE A 1 276 ? -5.239 -4.267 8.568 1.00 97.50 276 PHE A O 1
ATOM 2251 N N . SER A 1 277 ? -3.960 -2.902 7.323 1.00 94.94 277 SER A N 1
ATOM 2252 C CA . SER A 1 277 ? -4.214 -3.570 6.044 1.00 94.94 277 SER A CA 1
ATOM 2253 C C . SER A 1 277 ? -3.812 -5.051 6.061 1.00 94.94 277 SER A C 1
ATOM 2255 O O . SER A 1 277 ? -4.576 -5.902 5.599 1.00 94.94 277 SER A O 1
ATOM 2257 N N . LEU A 1 278 ? -2.649 -5.379 6.637 1.00 96.56 278 LEU A N 1
ATOM 2258 C CA . LEU A 1 278 ? -2.176 -6.757 6.747 1.00 96.56 278 LEU A CA 1
ATOM 2259 C C . LEU A 1 278 ? -3.006 -7.549 7.760 1.00 96.56 278 LEU A C 1
ATOM 2261 O O . LEU A 1 278 ? -3.448 -8.647 7.439 1.00 96.56 278 LEU A O 1
ATOM 2265 N N . GLN A 1 279 ? -3.270 -6.995 8.943 1.00 96.81 279 GLN A N 1
ATOM 2266 C CA . GLN A 1 279 ? -4.028 -7.675 9.994 1.00 96.81 279 GLN A CA 1
ATOM 2267 C C . GLN A 1 279 ? -5.442 -8.045 9.523 1.00 96.81 279 GLN A C 1
ATOM 2269 O O . GLN A 1 279 ? -5.900 -9.166 9.752 1.00 96.81 279 GLN A O 1
ATOM 2274 N N . LEU A 1 280 ? -6.116 -7.141 8.800 1.00 96.44 280 LEU A N 1
ATOM 2275 C CA . LEU A 1 280 ? -7.418 -7.417 8.187 1.00 96.44 280 LEU A CA 1
ATOM 2276 C C . LEU A 1 280 ? -7.348 -8.534 7.146 1.00 96.44 280 LEU A C 1
ATOM 2278 O O . LEU A 1 280 ? -8.204 -9.425 7.137 1.00 96.44 280 LEU A O 1
ATOM 2282 N N . ALA A 1 281 ? -6.340 -8.487 6.272 1.00 95.81 281 ALA A N 1
ATOM 2283 C CA . ALA A 1 281 ? -6.146 -9.492 5.237 1.00 95.81 281 ALA A CA 1
ATOM 2284 C C . ALA A 1 281 ? -5.864 -10.870 5.848 1.00 95.81 281 ALA A C 1
ATOM 2286 O O . ALA A 1 281 ? -6.496 -11.844 5.446 1.00 95.81 281 ALA A O 1
ATOM 2287 N N . LEU A 1 282 ? -4.979 -10.949 6.847 1.00 96.44 282 LEU A N 1
ATOM 2288 C CA . LEU A 1 282 ? -4.654 -12.187 7.554 1.00 96.44 282 LEU A CA 1
ATOM 2289 C C . LEU A 1 282 ? -5.881 -12.767 8.256 1.00 96.44 282 LEU A C 1
ATOM 2291 O O . LEU A 1 282 ? -6.206 -13.927 8.018 1.00 96.44 282 LEU A O 1
ATOM 2295 N N . HIS A 1 283 ? -6.617 -11.953 9.019 1.00 96.19 283 HIS A N 1
ATOM 2296 C CA . HIS A 1 283 ? -7.839 -12.403 9.689 1.00 96.19 283 HIS A CA 1
ATOM 2297 C C . HIS A 1 283 ? -8.875 -12.928 8.685 1.00 96.19 283 HIS A C 1
ATOM 2299 O O . HIS A 1 283 ? -9.449 -13.996 8.876 1.00 96.19 283 HIS A O 1
ATOM 2305 N N . TYR A 1 284 ? -9.100 -12.215 7.574 1.00 96.12 284 TYR A N 1
ATOM 2306 C CA . TYR A 1 284 ? -10.024 -12.664 6.529 1.00 96.12 284 TYR A CA 1
ATOM 2307 C C . TYR A 1 284 ? -9.576 -13.984 5.877 1.00 96.12 284 TYR A C 1
ATOM 2309 O O . TYR A 1 284 ? -10.393 -14.890 5.693 1.00 96.12 284 TYR A O 1
ATOM 2317 N N . LEU A 1 285 ? -8.296 -14.101 5.520 1.00 96.44 285 LEU A N 1
ATOM 2318 C CA . LEU A 1 285 ? -7.737 -15.258 4.816 1.00 96.44 285 LEU A CA 1
ATOM 2319 C C . LEU A 1 285 ? -7.641 -16.503 5.704 1.00 96.44 285 LEU A C 1
ATOM 2321 O O . LEU A 1 285 ? -7.886 -17.608 5.219 1.00 96.44 285 LEU A O 1
ATOM 2325 N N . GLU A 1 286 ? -7.395 -16.335 7.001 1.00 95.38 286 GLU A N 1
ATOM 2326 C CA . GLU A 1 286 ? -7.421 -17.429 7.973 1.00 95.38 286 GLU A CA 1
ATOM 2327 C C . GLU A 1 286 ? -8.806 -18.098 8.011 1.00 95.38 286 GLU A C 1
ATOM 2329 O O . GLU A 1 286 ? -8.902 -19.325 7.999 1.00 95.38 286 GLU A O 1
ATOM 2334 N N . THR A 1 287 ? -9.900 -17.324 7.893 1.00 92.62 287 THR A N 1
ATOM 2335 C CA . THR A 1 287 ? -11.263 -17.895 7.782 1.00 92.62 287 THR A CA 1
ATOM 2336 C C . THR A 1 287 ? -11.497 -18.725 6.513 1.00 92.62 287 THR A C 1
ATOM 2338 O O . THR A 1 287 ? -12.478 -19.463 6.425 1.00 92.62 287 THR A O 1
ATOM 2341 N N . LEU A 1 288 ? -10.626 -18.590 5.509 1.00 94.88 288 LEU A N 1
ATOM 2342 C CA . LEU A 1 288 ? -10.630 -19.377 4.274 1.00 94.88 288 LEU A CA 1
ATOM 2343 C C . LEU A 1 288 ? -9.646 -20.557 4.325 1.00 94.88 288 LEU A C 1
ATOM 2345 O O . LEU A 1 288 ? -9.505 -21.262 3.329 1.00 94.88 288 LEU A O 1
ATOM 2349 N N . GLY A 1 289 ? -8.959 -20.770 5.452 1.00 96.69 289 GLY A N 1
ATOM 2350 C CA . GLY A 1 289 ? -7.912 -21.784 5.592 1.00 96.69 289 GLY A CA 1
ATOM 2351 C C . GLY A 1 289 ? -6.592 -21.409 4.908 1.00 96.69 289 GLY A C 1
ATOM 2352 O O . GLY A 1 289 ? -5.759 -22.281 4.663 1.00 96.69 289 GLY A O 1
ATOM 2353 N N . ILE A 1 290 ? -6.395 -20.130 4.571 1.00 97.38 290 ILE A N 1
ATOM 2354 C CA . ILE A 1 290 ? -5.161 -19.628 3.960 1.00 97.38 290 ILE A CA 1
ATOM 2355 C C . ILE A 1 290 ? -4.280 -19.051 5.068 1.00 97.38 290 ILE A C 1
ATOM 2357 O O . ILE A 1 290 ? -4.525 -17.957 5.570 1.00 97.38 290 ILE A O 1
ATOM 2361 N N . ASN A 1 291 ? -3.230 -19.788 5.421 1.00 95.62 291 ASN A N 1
ATOM 2362 C CA . ASN A 1 291 ? -2.324 -19.416 6.504 1.00 95.62 291 ASN A CA 1
ATOM 2363 C C . ASN A 1 291 ? -1.199 -18.486 6.029 1.00 95.62 291 ASN A C 1
ATOM 2365 O O . ASN A 1 291 ? -0.742 -18.560 4.880 1.00 95.62 291 ASN A O 1
ATOM 2369 N N . SER A 1 292 ? -0.709 -17.655 6.947 1.00 95.88 292 SER A N 1
ATOM 2370 C CA . SER A 1 292 ? 0.529 -16.892 6.787 1.00 95.88 292 SER A CA 1
ATOM 2371 C C . SER A 1 292 ? 1.711 -17.568 7.468 1.00 95.88 292 SER A C 1
ATOM 2373 O O . SER A 1 292 ? 1.561 -18.287 8.453 1.00 95.88 292 SER A O 1
ATOM 2375 N N . GLY A 1 293 ? 2.906 -17.284 6.970 1.00 95.19 293 GLY A N 1
ATOM 2376 C CA . GLY A 1 293 ? 4.165 -17.681 7.577 1.00 95.19 293 GLY A CA 1
ATOM 2377 C C . GLY A 1 293 ? 5.322 -16.894 6.982 1.00 95.19 293 GLY A C 1
ATOM 2378 O O . GLY A 1 293 ? 5.129 -15.873 6.318 1.00 95.19 293 GLY A O 1
ATOM 2379 N N . THR A 1 294 ? 6.531 -17.395 7.195 1.00 95.75 294 THR A N 1
ATOM 2380 C CA . THR A 1 294 ? 7.755 -16.811 6.652 1.00 95.75 294 THR A CA 1
ATOM 2381 C C . THR A 1 294 ? 8.510 -17.820 5.791 1.00 95.75 294 THR A C 1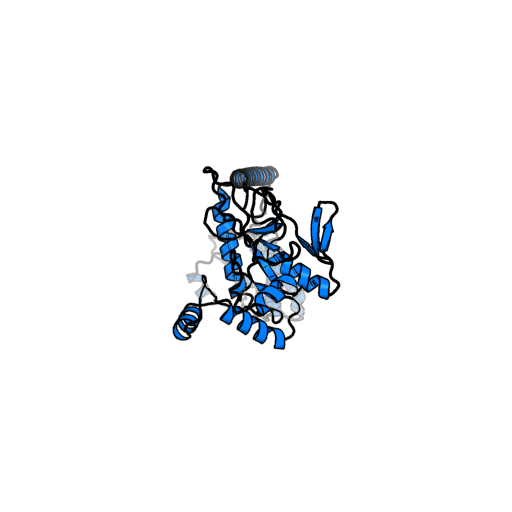
ATOM 2383 O O . THR A 1 294 ? 8.406 -19.035 5.979 1.00 95.75 294 THR A O 1
ATOM 2386 N N . THR A 1 295 ? 9.247 -17.332 4.794 1.00 95.56 295 THR A N 1
ATOM 2387 C CA . THR A 1 295 ? 10.207 -18.15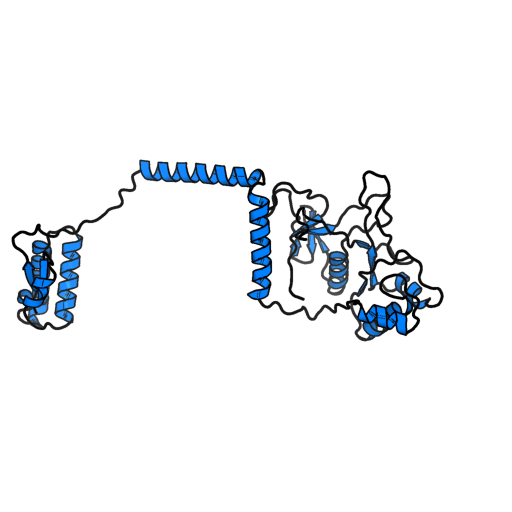2 4.042 1.00 95.56 295 THR A CA 1
ATOM 2388 C C . THR A 1 295 ? 11.491 -18.364 4.851 1.00 95.56 295 THR A C 1
ATOM 2390 O O . THR A 1 295 ? 11.662 -17.789 5.926 1.00 95.56 295 THR A O 1
ATOM 2393 N N . LYS A 1 296 ? 12.429 -19.166 4.327 1.00 94.31 296 LYS A N 1
ATOM 2394 C CA . LYS A 1 296 ? 13.754 -19.359 4.950 1.00 94.31 296 LYS A CA 1
ATOM 2395 C C . LYS A 1 296 ? 14.550 -18.052 5.039 1.00 94.31 296 LYS A C 1
ATOM 2397 O O . LYS A 1 296 ? 15.361 -17.882 5.938 1.00 94.31 296 LYS A O 1
ATOM 2402 N N . GLU A 1 297 ? 14.287 -17.131 4.120 1.00 93.31 297 GLU A N 1
ATOM 2403 C CA . GLU A 1 297 ? 14.861 -15.788 4.037 1.00 93.31 297 GLU A CA 1
ATOM 2404 C C . GLU A 1 297 ? 14.083 -14.761 4.882 1.00 93.31 297 GLU A C 1
ATOM 2406 O O . GLU A 1 297 ? 14.318 -13.561 4.756 1.00 93.31 297 GLU A O 1
ATOM 2411 N N . ASN A 1 298 ? 13.154 -15.218 5.734 1.00 92.06 298 ASN A N 1
ATOM 2412 C CA . ASN A 1 298 ? 12.260 -14.399 6.557 1.00 92.06 298 ASN A CA 1
ATOM 2413 C C . ASN A 1 298 ? 11.319 -13.476 5.763 1.00 92.06 298 ASN A C 1
ATOM 2415 O O . ASN A 1 298 ? 10.897 -12.437 6.271 1.00 92.06 298 ASN A O 1
ATOM 2419 N N . TYR A 1 299 ? 10.948 -13.842 4.532 1.00 95.25 299 TYR A N 1
ATOM 2420 C CA . TYR A 1 299 ? 9.948 -13.083 3.776 1.00 95.25 299 TYR A CA 1
ATOM 2421 C C . TYR A 1 299 ? 8.535 -13.510 4.156 1.00 95.25 299 TYR A C 1
ATOM 2423 O O . TYR A 1 299 ? 8.256 -14.702 4.264 1.00 95.25 299 TYR A O 1
ATOM 2431 N N . LEU A 1 300 ? 7.632 -12.544 4.319 1.00 96.56 300 LEU A N 1
ATOM 2432 C CA . LEU A 1 300 ? 6.208 -12.774 4.512 1.00 96.56 300 LEU A CA 1
ATOM 2433 C C . LEU A 1 300 ? 5.660 -13.611 3.353 1.00 96.56 300 LEU A C 1
ATOM 2435 O O . LEU A 1 300 ? 5.779 -13.251 2.178 1.00 96.56 300 LEU A O 1
ATOM 2439 N N . LYS A 1 301 ? 5.021 -14.722 3.708 1.00 97.38 301 LYS A N 1
ATOM 2440 C CA . LYS A 1 301 ? 4.346 -15.629 2.790 1.00 97.38 301 LYS A CA 1
ATOM 2441 C C . LYS A 1 301 ? 2.902 -15.811 3.238 1.00 97.38 301 LYS A C 1
ATOM 2443 O O . LYS A 1 301 ? 2.652 -16.139 4.393 1.00 97.38 301 LYS A O 1
ATOM 2448 N N . ILE A 1 302 ? 1.957 -15.633 2.320 1.00 97.69 302 ILE A N 1
ATOM 2449 C CA . ILE A 1 302 ? 0.524 -15.835 2.562 1.00 97.69 302 ILE A CA 1
ATOM 2450 C C . ILE A 1 302 ? 0.015 -16.833 1.524 1.00 97.69 302 ILE A C 1
ATOM 2452 O O . ILE A 1 302 ? 0.041 -16.560 0.321 1.00 97.69 302 ILE A O 1
ATOM 2456 N N . GLY A 1 303 ? -0.397 -18.022 1.971 1.00 96.38 303 GLY A N 1
ATOM 2457 C CA . GLY A 1 303 ? -0.668 -19.141 1.068 1.00 96.38 303 GLY A CA 1
ATOM 2458 C C . GLY A 1 303 ? 0.554 -19.459 0.199 1.00 96.38 303 GLY A C 1
ATOM 2459 O O . GLY A 1 303 ? 1.604 -19.841 0.710 1.00 96.38 303 GLY A O 1
ATOM 2460 N N . ASN A 1 304 ? 0.434 -19.263 -1.117 1.00 95.44 304 ASN A N 1
ATOM 2461 C CA . ASN A 1 304 ? 1.522 -19.471 -2.084 1.00 95.44 304 ASN A CA 1
ATOM 2462 C C . ASN A 1 304 ? 2.202 -18.172 -2.550 1.00 95.44 304 ASN A C 1
ATOM 2464 O O . ASN A 1 304 ? 3.123 -18.231 -3.362 1.00 95.44 304 ASN A O 1
ATOM 2468 N N . VAL A 1 305 ? 1.770 -17.010 -2.054 1.00 96.62 305 VAL A N 1
ATOM 2469 C CA . VAL A 1 305 ? 2.291 -15.701 -2.468 1.00 96.62 305 VAL A CA 1
ATOM 2470 C C . VAL A 1 305 ? 3.377 -15.249 -1.498 1.00 96.62 305 VAL A C 1
ATOM 2472 O O . VAL A 1 305 ? 3.188 -15.307 -0.284 1.00 96.62 305 VAL A O 1
ATOM 2475 N N . ILE A 1 306 ? 4.508 -14.793 -2.036 1.00 96.56 306 ILE A N 1
ATOM 2476 C CA . ILE A 1 306 ? 5.636 -14.247 -1.273 1.00 96.56 306 ILE A CA 1
ATOM 2477 C C . ILE A 1 306 ? 5.668 -12.734 -1.489 1.00 96.56 306 ILE A C 1
ATOM 2479 O O . ILE A 1 306 ? 5.573 -12.271 -2.624 1.00 96.56 306 ILE A O 1
ATOM 2483 N N . PHE A 1 307 ? 5.826 -11.977 -0.407 1.00 95.69 307 PHE A N 1
ATOM 2484 C CA . PHE A 1 307 ? 5.892 -10.518 -0.419 1.00 95.69 307 PHE A CA 1
ATOM 2485 C C . PHE A 1 307 ? 7.328 -10.070 -0.151 1.00 95.69 307 PHE A C 1
ATOM 2487 O O . PHE A 1 307 ? 7.671 -9.872 1.008 1.00 95.69 307 PHE A O 1
ATOM 2494 N N . PRO A 1 308 ? 8.200 -9.937 -1.163 1.00 94.19 308 PRO A N 1
ATOM 2495 C CA . PRO A 1 308 ? 9.584 -9.537 -0.932 1.00 94.19 308 PRO A CA 1
ATOM 2496 C C . PRO A 1 308 ? 9.647 -8.112 -0.356 1.00 94.19 308 PRO A C 1
ATOM 2498 O O . PRO A 1 308 ? 8.984 -7.219 -0.893 1.00 94.19 308 PRO A O 1
ATOM 2501 N N . PRO A 1 309 ? 10.428 -7.874 0.713 1.00 94.38 309 PRO A N 1
ATOM 2502 C CA . PRO A 1 309 ? 10.556 -6.543 1.276 1.00 94.38 309 PRO A CA 1
ATOM 2503 C C . PRO A 1 309 ? 11.407 -5.652 0.366 1.00 94.38 309 PRO A C 1
ATOM 2505 O O . PRO A 1 309 ? 12.303 -6.120 -0.345 1.00 94.38 309 PRO A O 1
ATOM 2508 N N . ILE A 1 310 ? 11.150 -4.351 0.425 1.00 93.31 310 ILE A N 1
ATOM 2509 C CA . ILE A 1 310 ? 12.003 -3.332 -0.175 1.00 93.31 310 ILE A CA 1
ATOM 2510 C C . ILE A 1 310 ? 13.372 -3.353 0.516 1.00 93.31 310 ILE A C 1
ATOM 2512 O O . ILE A 1 310 ? 13.473 -3.419 1.738 1.00 93.31 310 ILE A O 1
ATOM 2516 N N . LYS A 1 311 ? 14.430 -3.258 -0.288 1.00 91.50 311 LYS A N 1
ATOM 2517 C CA . LYS A 1 311 ? 15.814 -2.998 0.136 1.00 91.50 311 LYS A CA 1
ATOM 2518 C C . LYS A 1 311 ? 16.221 -1.578 -0.261 1.00 91.50 311 LYS A C 1
ATOM 2520 O O . LYS A 1 311 ? 15.548 -0.965 -1.087 1.00 91.50 311 LYS A O 1
ATOM 2525 N N . GLU A 1 312 ? 17.354 -1.100 0.252 1.00 88.19 312 GLU A N 1
ATOM 2526 C CA . GLU A 1 312 ? 17.902 0.238 -0.045 1.00 88.19 312 GLU A CA 1
ATOM 2527 C C . GLU A 1 312 ? 17.909 0.576 -1.546 1.00 88.19 312 GLU A C 1
ATOM 2529 O O . GLU A 1 312 ? 17.492 1.668 -1.930 1.00 88.19 312 GLU A O 1
ATOM 2534 N N . HIS A 1 313 ? 18.295 -0.398 -2.380 1.00 88.06 313 HIS A N 1
ATOM 2535 C CA . HIS A 1 313 ? 18.299 -0.307 -3.841 1.00 88.06 313 HIS A CA 1
ATOM 2536 C C . HIS A 1 313 ? 17.160 -1.133 -4.454 1.00 88.06 313 HIS A C 1
ATOM 2538 O O . HIS A 1 313 ? 17.359 -2.273 -4.879 1.00 88.06 313 HIS A O 1
ATOM 2544 N N . THR A 1 314 ? 15.949 -0.578 -4.486 1.00 89.06 314 THR A N 1
ATOM 2545 C CA . THR A 1 314 ? 14.766 -1.240 -5.065 1.00 89.06 314 THR A CA 1
ATOM 2546 C C . THR A 1 314 ? 14.013 -0.275 -5.965 1.00 89.06 314 THR A C 1
ATOM 2548 O O . THR A 1 314 ? 13.653 0.817 -5.537 1.00 89.06 314 THR A O 1
ATOM 2551 N N . SER A 1 315 ? 13.689 -0.698 -7.191 1.00 87.56 315 SER A N 1
ATOM 2552 C CA . SER A 1 315 ? 13.012 0.155 -8.179 1.00 87.56 315 SER A CA 1
ATOM 2553 C C . SER A 1 315 ? 13.812 1.448 -8.442 1.00 87.56 315 SER A C 1
ATOM 2555 O O . SER A 1 315 ? 14.977 1.359 -8.844 1.00 87.56 315 SER A O 1
ATOM 2557 N N . GLY A 1 316 ? 13.213 2.623 -8.228 1.00 89.94 316 GLY A N 1
ATOM 2558 C CA . GLY A 1 316 ? 13.883 3.923 -8.299 1.00 89.94 316 GLY A CA 1
ATOM 2559 C C . GLY A 1 316 ? 14.610 4.344 -7.016 1.00 89.94 316 GLY A C 1
ATOM 2560 O O . GLY A 1 316 ? 15.361 5.315 -7.037 1.00 89.94 316 GLY A O 1
ATOM 2561 N N . TYR A 1 317 ? 14.423 3.640 -5.894 1.00 92.75 317 TYR A N 1
ATOM 2562 C CA . TYR A 1 317 ? 15.074 3.988 -4.629 1.00 92.75 317 TYR A CA 1
ATOM 2563 C C . TYR A 1 317 ? 16.534 3.554 -4.600 1.00 92.75 317 TYR A C 1
ATOM 2565 O O . TYR A 1 317 ? 16.859 2.446 -5.027 1.00 92.75 317 TYR A O 1
ATOM 2573 N N . GLN A 1 318 ? 17.393 4.422 -4.058 1.00 90.31 318 GLN A N 1
ATOM 2574 C CA . GLN A 1 318 ? 18.832 4.165 -3.940 1.00 90.31 318 GLN A CA 1
ATOM 2575 C C . GLN A 1 318 ? 19.365 4.294 -2.509 1.00 90.31 318 GLN A C 1
ATOM 2577 O O . GLN A 1 318 ? 20.355 3.658 -2.172 1.00 90.31 318 GLN A O 1
ATOM 2582 N N . LYS A 1 319 ? 18.755 5.137 -1.664 1.00 84.81 319 LYS A N 1
ATOM 2583 C CA . LYS A 1 319 ? 19.216 5.406 -0.286 1.00 84.81 319 LYS A CA 1
ATOM 2584 C C . LYS A 1 319 ? 18.046 5.652 0.659 1.00 84.81 319 LYS A C 1
ATOM 2586 O O . LYS A 1 319 ? 17.868 6.753 1.175 1.00 84.81 319 LYS A O 1
ATOM 2591 N N . ILE A 1 320 ? 17.208 4.640 0.844 1.00 87.81 320 ILE A N 1
ATOM 2592 C CA . ILE A 1 320 ? 16.069 4.726 1.763 1.00 87.81 320 ILE A CA 1
ATOM 2593 C C . ILE A 1 320 ? 16.326 3.966 3.052 1.00 87.81 320 ILE A C 1
ATOM 2595 O O . ILE A 1 320 ? 16.992 2.934 3.067 1.00 87.81 320 ILE A O 1
ATOM 2599 N N . ASN A 1 321 ? 15.711 4.443 4.131 1.00 84.12 321 ASN A N 1
ATOM 2600 C CA . ASN A 1 321 ? 15.581 3.649 5.337 1.00 84.12 321 ASN A CA 1
ATOM 2601 C C . ASN A 1 321 ? 14.570 2.513 5.079 1.00 84.12 321 ASN A C 1
ATOM 2603 O O . ASN A 1 321 ? 13.355 2.725 5.084 1.00 84.12 321 ASN A O 1
ATOM 2607 N N . ALA A 1 322 ? 15.104 1.318 4.831 1.00 82.44 322 ALA A N 1
ATOM 2608 C CA . ALA A 1 322 ? 14.356 0.075 4.663 1.00 82.44 322 ALA A CA 1
ATOM 2609 C C . ALA A 1 322 ? 14.207 -0.709 5.986 1.00 82.44 322 ALA A C 1
ATOM 2611 O O . ALA A 1 322 ? 14.078 -1.931 5.971 1.00 82.44 322 ALA A O 1
ATOM 2612 N N . SER A 1 323 ? 14.264 -0.029 7.141 1.00 82.06 323 SER A N 1
ATOM 2613 C CA . SER A 1 323 ? 13.898 -0.642 8.424 1.00 82.06 323 SER A CA 1
ATOM 2614 C C . SER A 1 323 ? 12.424 -1.032 8.437 1.00 82.06 323 SER A C 1
ATOM 2616 O O . SER A 1 323 ? 11.606 -0.441 7.731 1.00 82.06 323 SER A O 1
ATOM 2618 N N . ALA A 1 324 ? 12.083 -2.026 9.258 1.00 90.00 324 ALA A N 1
ATOM 2619 C CA . ALA A 1 324 ? 10.762 -2.642 9.268 1.00 90.00 324 ALA A CA 1
ATOM 2620 C C . ALA A 1 324 ? 10.395 -3.297 7.915 1.00 90.00 324 ALA A C 1
ATOM 2622 O O . ALA A 1 324 ? 11.137 -3.256 6.936 1.00 90.00 324 ALA A O 1
ATOM 2623 N N . TYR A 1 325 ? 9.272 -4.004 7.870 1.00 94.94 325 TYR A N 1
ATOM 2624 C CA . TYR A 1 325 ? 8.877 -4.770 6.695 1.00 94.94 325 TYR A CA 1
ATOM 2625 C C . TYR A 1 325 ? 8.060 -3.890 5.750 1.00 94.94 325 TYR A C 1
ATOM 2627 O O . TYR A 1 325 ? 6.866 -3.681 5.969 1.00 94.94 325 TYR A O 1
ATOM 2635 N N . GLN A 1 326 ? 8.700 -3.373 4.703 1.00 94.94 326 GLN A N 1
ATOM 2636 C CA . GLN A 1 326 ? 8.077 -2.482 3.721 1.00 94.94 326 GLN A CA 1
ATOM 2637 C C . GLN A 1 326 ? 7.942 -3.166 2.358 1.00 94.94 326 GLN A C 1
ATOM 2639 O O . GLN A 1 326 ? 8.846 -3.884 1.941 1.00 94.94 326 GLN A O 1
ATOM 2644 N N . ILE A 1 327 ? 6.855 -2.908 1.632 1.00 95.00 327 ILE A N 1
ATOM 2645 C CA . ILE A 1 327 ? 6.677 -3.317 0.227 1.00 95.00 327 ILE A CA 1
ATOM 2646 C C . ILE A 1 327 ? 6.297 -2.112 -0.637 1.00 95.00 327 ILE A C 1
ATOM 2648 O O . ILE A 1 327 ? 5.859 -1.091 -0.108 1.00 95.00 327 ILE A O 1
ATOM 2652 N N . LEU A 1 328 ? 6.433 -2.216 -1.962 1.00 93.00 328 LEU A N 1
ATOM 2653 C CA . LEU A 1 328 ? 5.914 -1.179 -2.860 1.00 93.00 328 LEU A CA 1
ATOM 2654 C C . LEU A 1 328 ? 4.386 -1.227 -2.863 1.00 93.00 328 LEU A C 1
ATOM 2656 O O . LEU A 1 328 ? 3.791 -2.302 -2.976 1.00 93.00 328 LEU A O 1
ATOM 2660 N N . LEU A 1 329 ? 3.761 -0.059 -2.749 1.00 91.00 329 LEU A N 1
ATOM 2661 C CA . LEU A 1 329 ? 2.320 0.081 -2.880 1.00 91.00 329 LEU A CA 1
ATOM 2662 C C . LEU A 1 329 ? 1.893 -0.264 -4.304 1.00 91.00 329 LEU A C 1
ATOM 2664 O O . LEU A 1 329 ? 2.483 0.172 -5.293 1.00 91.00 329 LEU A O 1
ATOM 2668 N N . ASN A 1 330 ? 0.820 -1.039 -4.388 1.00 88.12 330 ASN A N 1
ATOM 2669 C CA . ASN A 1 330 ? 0.134 -1.342 -5.629 1.00 88.12 330 ASN A CA 1
ATOM 2670 C C . ASN A 1 330 ? -1.246 -0.693 -5.557 1.00 88.12 330 ASN A C 1
ATOM 2672 O O . ASN A 1 330 ? -2.181 -1.279 -5.009 1.00 88.12 330 ASN A O 1
ATOM 2676 N N . TYR A 1 331 ? -1.334 0.544 -6.042 1.00 86.19 331 TYR A N 1
ATOM 2677 C CA . TYR A 1 331 ? -2.578 1.300 -6.045 1.00 86.19 331 TYR A CA 1
ATOM 2678 C C . TYR A 1 331 ? -3.633 0.610 -6.908 1.00 86.19 331 TYR A C 1
ATOM 2680 O O . TYR A 1 331 ? -3.351 0.161 -8.019 1.00 86.19 331 TYR A O 1
ATOM 2688 N N . ARG A 1 332 ? -4.858 0.549 -6.385 1.00 78.88 332 ARG A N 1
ATOM 2689 C CA . ARG A 1 332 ? -6.047 0.085 -7.103 1.00 78.88 332 ARG A CA 1
ATOM 2690 C C . ARG A 1 332 ? -7.065 1.215 -7.150 1.00 78.88 332 ARG A C 1
ATOM 2692 O O . ARG A 1 332 ? -7.142 2.002 -6.207 1.00 78.88 332 ARG A O 1
ATOM 2699 N N . SER A 1 333 ? -7.825 1.298 -8.237 1.00 72.81 333 SER A N 1
ATOM 2700 C CA . SER A 1 333 ? -8.987 2.184 -8.309 1.00 72.81 333 SER A CA 1
ATOM 2701 C C . SER A 1 333 ? -10.062 1.721 -7.324 1.00 72.81 333 SER A C 1
ATOM 2703 O O . SER A 1 333 ? -10.294 0.517 -7.184 1.00 72.81 333 SER A O 1
ATOM 2705 N N . LEU A 1 334 ? -10.669 2.687 -6.629 1.00 62.75 334 LEU A N 1
ATOM 2706 C CA . LEU A 1 334 ? -11.801 2.474 -5.724 1.00 62.75 334 LEU A CA 1
ATOM 2707 C C . LEU A 1 334 ? -13.125 2.340 -6.469 1.00 62.75 334 LEU A C 1
ATOM 2709 O O . LEU A 1 334 ? -13.273 2.977 -7.538 1.00 62.75 334 LEU A O 1
#